Protein AF-A0A246S9Z4-F1 (afdb_monomer_lite)

Foldseek 3Di:
DPQDQALVNLLVQLVVLLVVVDLLSLLSSLVSLLSNLVRLVVLLVVQLVQQLVQFDPPPPNVVSVVLQVVQLQDQWKKWKWKAFPVRDIDIAIQHHCHPVLVVLSVVSVCSNDDPPDDDDPPRCVSVVSSVSSVVNSLSSLLNVVGQWSGDFDDDPNDTGGDTHGRDPPDDVVVVCVCPDPPTDIDIDIDTDPDGDPPSDDPD

pLDDT: mean 89.52, std 9.05, range [58.5, 98.56]

Secondary structure (DSSP, 8-state):
-----SHHHHHHHHHHHHHT--HHHHHHHHHHHHHHHHHHHHHHHHHHHHHHHTS-TTS-HHHHHHHHHHHTT--SEEEEEEEETTS-EEEEEE----HHHHHHHHGGGGGSS--SS---TT-HHHHHHHHHHHHHHHHHHHHHT--BSSPPEEETTEEES---B---SS-HHHHHHHTSTT--EEEEEEEESS--TT-----

Structure (mmCIF, N/CA/C/O backbone):
data_AF-A0A246S9Z4-F1
#
_entry.id   AF-A0A246S9Z4-F1
#
loop_
_atom_site.group_PDB
_atom_site.id
_atom_site.type_symbol
_atom_site.label_atom_id
_atom_site.label_alt_id
_atom_site.label_comp_id
_atom_site.label_asym_id
_atom_site.label_entity_id
_atom_site.label_seq_id
_atom_site.pdbx_PDB_ins_code
_atom_site.Cartn_x
_atom_site.Cartn_y
_atom_site.Cartn_z
_atom_site.occupancy
_atom_site.B_iso_or_equiv
_atom_site.auth_seq_id
_atom_site.auth_comp_id
_atom_site.auth_asym_id
_atom_site.auth_atom_id
_atom_site.pdbx_PDB_model_num
ATOM 1 N N . MET A 1 1 ? 5.312 -21.091 -5.375 1.00 58.50 1 MET A N 1
ATOM 2 C CA . MET A 1 1 ? 4.246 -20.249 -4.789 1.00 58.50 1 MET A CA 1
ATOM 3 C C . MET A 1 1 ? 2.960 -20.497 -5.547 1.00 58.50 1 MET A C 1
ATOM 5 O O . MET A 1 1 ? 3.024 -20.655 -6.762 1.00 58.50 1 MET A O 1
ATOM 9 N N . ALA A 1 2 ? 1.823 -20.546 -4.855 1.00 81.12 2 ALA A N 1
ATOM 10 C CA . ALA A 1 2 ? 0.522 -20.496 -5.517 1.00 81.12 2 ALA A CA 1
ATOM 11 C C . ALA A 1 2 ? 0.319 -19.109 -6.156 1.00 81.12 2 ALA A C 1
ATOM 13 O O . ALA A 1 2 ? 0.850 -18.116 -5.658 1.00 81.12 2 ALA A O 1
ATOM 14 N N . TYR A 1 3 ? -0.416 -19.037 -7.266 1.00 89.56 3 TYR A N 1
ATOM 15 C CA . TYR A 1 3 ? -0.718 -17.766 -7.922 1.00 89.56 3 TYR A CA 1
ATOM 16 C C . TYR A 1 3 ? -1.698 -16.948 -7.067 1.00 89.56 3 TYR A C 1
ATOM 18 O O . TYR A 1 3 ? -2.801 -17.412 -6.784 1.00 89.56 3 TYR A O 1
ATOM 26 N N . GLY A 1 4 ? -1.288 -15.747 -6.651 1.00 93.00 4 GLY A N 1
ATOM 27 C CA . GLY A 1 4 ? -2.094 -14.833 -5.840 1.00 93.00 4 GLY A CA 1
ATOM 28 C C . GLY A 1 4 ? -2.509 -13.576 -6.607 1.00 93.00 4 GLY A C 1
ATOM 29 O O . GLY A 1 4 ? -1.733 -13.033 -7.397 1.00 93.00 4 GLY A O 1
ATOM 30 N N . ILE A 1 5 ? -3.731 -13.108 -6.346 1.00 94.88 5 ILE A N 1
ATOM 31 C CA . ILE A 1 5 ? -4.346 -11.925 -6.978 1.00 94.88 5 ILE A CA 1
ATOM 32 C C . ILE A 1 5 ? -4.565 -10.766 -5.993 1.00 94.88 5 ILE A C 1
ATOM 34 O O . ILE A 1 5 ? -5.352 -9.869 -6.269 1.00 94.88 5 ILE A O 1
ATOM 38 N N . GLY A 1 6 ? -3.930 -10.812 -4.819 1.00 95.19 6 GLY A N 1
ATOM 39 C CA . GLY A 1 6 ? -4.001 -9.742 -3.822 1.00 95.19 6 GLY A CA 1
ATOM 40 C C . GLY A 1 6 ? -2.845 -8.744 -3.951 1.00 95.19 6 GLY A C 1
ATOM 41 O O . GLY A 1 6 ? -1.852 -9.048 -4.625 1.00 95.19 6 GLY A O 1
ATOM 42 N N . PRO A 1 7 ? -2.916 -7.592 -3.256 1.00 96.56 7 PRO A N 1
ATOM 43 C CA . PRO A 1 7 ? -1.873 -6.567 -3.309 1.00 96.56 7 PRO A CA 1
ATOM 44 C C . PRO A 1 7 ? -0.456 -7.097 -3.016 1.00 96.56 7 PRO A C 1
ATOM 46 O O . PRO A 1 7 ? 0.429 -6.840 -3.834 1.00 96.56 7 PRO A O 1
ATOM 49 N N . PRO A 1 8 ? -0.209 -7.934 -1.982 1.00 95.81 8 PRO A N 1
ATOM 50 C CA . PRO A 1 8 ? 1.134 -8.468 -1.735 1.00 95.81 8 PRO A CA 1
ATOM 51 C C . PRO A 1 8 ? 1.715 -9.222 -2.939 1.00 95.81 8 PRO A C 1
ATOM 53 O O . PRO A 1 8 ? 2.885 -9.061 -3.275 1.00 95.81 8 PRO A O 1
ATOM 56 N N . SER A 1 9 ? 0.881 -10.001 -3.635 1.00 96.88 9 SER A N 1
ATOM 57 C CA . SER A 1 9 ? 1.305 -10.796 -4.789 1.00 96.88 9 SER A CA 1
ATOM 58 C C . SER A 1 9 ? 1.619 -9.935 -6.014 1.00 96.88 9 SER A C 1
ATOM 60 O O . SER A 1 9 ? 2.571 -10.235 -6.731 1.00 96.88 9 SER A O 1
ATOM 62 N N . TYR A 1 10 ? 0.844 -8.875 -6.264 1.00 98.19 10 TYR A N 1
ATOM 63 C CA . TYR A 1 10 ? 1.143 -7.913 -7.332 1.00 98.19 10 TYR A CA 1
ATOM 64 C C . TYR A 1 10 ? 2.457 -7.174 -7.061 1.00 98.19 10 TYR A C 1
ATOM 66 O O . TYR A 1 10 ? 3.308 -7.079 -7.946 1.00 98.19 10 TYR A O 1
ATOM 74 N N . LEU A 1 11 ? 2.655 -6.703 -5.825 1.00 97.94 11 LEU A N 1
ATOM 75 C CA . LEU A 1 11 ? 3.864 -5.978 -5.437 1.00 97.94 11 LEU A CA 1
ATOM 76 C C . LEU A 1 11 ? 5.118 -6.853 -5.564 1.00 97.94 11 LEU A C 1
ATOM 78 O O . LEU A 1 11 ? 6.117 -6.419 -6.134 1.00 97.94 11 LEU A O 1
ATOM 82 N N . GLU A 1 12 ? 5.053 -8.102 -5.103 1.00 97.38 12 GLU A N 1
ATOM 83 C CA . GLU A 1 12 ? 6.156 -9.061 -5.221 1.00 97.38 12 GLU A CA 1
ATOM 84 C C . GLU A 1 12 ? 6.533 -9.324 -6.688 1.00 97.38 12 GLU A C 1
ATOM 86 O O . GLU A 1 12 ? 7.713 -9.352 -7.050 1.00 97.38 12 GLU A O 1
ATOM 91 N N . ARG A 1 13 ? 5.539 -9.480 -7.572 1.00 98.12 13 ARG A N 1
ATOM 92 C CA . ARG A 1 13 ? 5.806 -9.660 -9.005 1.00 98.12 13 ARG A CA 1
ATOM 93 C C . ARG A 1 13 ? 6.390 -8.402 -9.634 1.00 98.12 13 ARG A C 1
ATOM 95 O O . ARG A 1 13 ? 7.334 -8.526 -10.411 1.00 98.12 13 ARG A O 1
ATOM 102 N N . ALA A 1 14 ? 5.897 -7.217 -9.273 1.00 98.31 14 ALA A N 1
ATOM 103 C CA . ALA A 1 14 ? 6.476 -5.953 -9.718 1.00 98.31 14 ALA A CA 1
ATOM 104 C C . ALA A 1 14 ? 7.954 -5.834 -9.316 1.00 98.31 14 ALA A C 1
ATOM 106 O O . ALA A 1 14 ? 8.785 -5.493 -10.160 1.00 98.31 14 ALA A O 1
ATOM 107 N N . LYS A 1 15 ? 8.294 -6.193 -8.070 1.00 98.44 15 LYS A N 1
ATOM 108 C CA . LYS A 1 15 ? 9.678 -6.228 -7.575 1.00 98.44 15 LYS A CA 1
ATOM 109 C C . LYS A 1 15 ? 10.559 -7.114 -8.449 1.00 98.44 15 LYS A C 1
ATOM 111 O O . LYS A 1 15 ? 11.546 -6.643 -9.009 1.00 98.44 15 LYS A O 1
ATOM 116 N N . ARG A 1 16 ? 10.154 -8.375 -8.635 1.00 97.94 16 ARG A N 1
ATOM 117 C CA . ARG A 1 16 ? 10.906 -9.345 -9.443 1.00 97.94 16 ARG A CA 1
ATOM 118 C C . ARG A 1 16 ? 11.142 -8.836 -10.866 1.00 97.94 16 ARG A C 1
ATOM 120 O O . ARG A 1 16 ? 12.239 -8.968 -11.396 1.00 97.94 16 ARG A O 1
ATOM 127 N N . ARG A 1 17 ? 10.132 -8.208 -11.478 1.00 98.12 17 ARG A N 1
ATOM 128 C CA . ARG A 1 17 ? 10.258 -7.608 -12.815 1.00 98.12 17 ARG A CA 1
ATOM 129 C C . ARG A 1 17 ? 11.217 -6.418 -12.842 1.00 98.12 17 ARG A C 1
ATOM 131 O O . ARG A 1 17 ? 11.981 -6.277 -13.792 1.00 98.12 17 ARG A O 1
ATOM 138 N N . LEU A 1 18 ? 11.232 -5.578 -11.813 1.00 98.06 18 LEU A N 1
ATOM 139 C CA . LEU A 1 18 ? 12.200 -4.483 -11.714 1.00 98.06 18 LEU A CA 1
ATOM 140 C C . LEU A 1 18 ? 13.643 -4.994 -11.581 1.00 98.06 18 LEU A C 1
ATOM 142 O O . LEU A 1 18 ? 14.544 -4.434 -12.214 1.00 98.06 18 LEU A O 1
ATOM 146 N N . GLU A 1 19 ? 13.847 -6.074 -10.825 1.00 97.94 19 GLU A N 1
ATOM 147 C CA . GLU A 1 19 ? 15.151 -6.712 -10.596 1.00 97.94 19 GLU A CA 1
ATOM 148 C C . GLU A 1 19 ? 15.733 -7.403 -11.839 1.00 97.94 19 GLU A C 1
ATOM 150 O O . GLU A 1 19 ? 16.955 -7.473 -11.968 1.00 97.94 19 GLU A O 1
ATOM 155 N N . GLU A 1 20 ? 14.892 -7.844 -12.785 1.00 97.19 20 GLU A N 1
ATOM 156 C CA . GLU A 1 20 ? 15.328 -8.422 -14.072 1.00 97.19 20 GLU A CA 1
ATOM 157 C C . GLU A 1 20 ? 16.153 -7.434 -14.917 1.00 97.19 20 GLU A C 1
ATOM 159 O O . GLU A 1 20 ? 16.958 -7.853 -15.745 1.00 97.19 20 GLU A O 1
ATOM 164 N N . LYS A 1 21 ? 15.988 -6.121 -14.692 1.00 94.12 21 LYS A N 1
ATOM 165 C CA . LYS A 1 21 ? 16.730 -5.042 -15.372 1.00 94.12 21 LYS A CA 1
ATOM 166 C C . LYS A 1 21 ? 16.657 -5.062 -16.909 1.00 94.12 21 LYS A C 1
ATOM 168 O O . LYS A 1 21 ? 17.456 -4.381 -17.547 1.00 94.12 21 LYS A O 1
ATOM 173 N N . THR A 1 22 ? 15.677 -5.745 -17.503 1.00 96.00 22 THR A N 1
ATOM 174 C CA . THR A 1 22 ? 15.419 -5.667 -18.949 1.00 96.00 22 THR A CA 1
ATOM 175 C C . THR A 1 22 ? 14.416 -4.559 -19.273 1.00 96.00 22 THR A C 1
ATOM 177 O O . THR A 1 22 ? 13.823 -3.947 -18.378 1.00 96.00 22 THR A O 1
ATOM 180 N N . GLU A 1 23 ? 14.272 -4.245 -20.559 1.00 94.56 23 GLU A N 1
ATOM 181 C CA . GLU A 1 23 ? 13.331 -3.236 -21.054 1.00 94.56 23 GLU A CA 1
ATOM 182 C C . GLU A 1 23 ? 11.895 -3.773 -21.016 1.00 94.56 23 GLU A C 1
ATOM 184 O O . GLU A 1 23 ? 10.979 -3.091 -20.563 1.00 94.56 23 GLU A O 1
ATOM 189 N N . GLU A 1 24 ? 11.698 -5.034 -21.403 1.00 94.94 24 GLU A N 1
ATOM 190 C CA . GLU A 1 24 ? 10.396 -5.702 -21.402 1.00 94.94 24 GLU A CA 1
ATOM 191 C C . GLU A 1 24 ? 9.856 -5.863 -19.983 1.00 94.94 24 GLU A C 1
ATOM 193 O O . GLU A 1 24 ? 8.656 -5.703 -19.742 1.00 94.94 24 GLU A O 1
ATOM 198 N N . SER A 1 25 ? 10.741 -6.146 -19.022 1.00 97.06 25 SER A N 1
ATOM 199 C CA . SER A 1 25 ? 10.346 -6.320 -17.630 1.00 97.06 25 SER A CA 1
ATOM 200 C C . SER A 1 25 ? 9.760 -5.035 -17.031 1.00 97.06 25 SER A C 1
ATOM 202 O O . SER A 1 25 ? 8.901 -5.123 -16.156 1.00 97.06 25 SER A O 1
ATOM 204 N N . LEU A 1 26 ? 10.110 -3.846 -17.547 1.00 96.25 26 LEU A N 1
ATOM 205 C CA . LEU A 1 26 ? 9.509 -2.576 -17.117 1.00 96.25 26 LEU A CA 1
ATOM 206 C C . LEU A 1 26 ? 8.012 -2.491 -17.433 1.00 96.25 26 LEU A C 1
ATOM 208 O O . LEU A 1 26 ? 7.249 -2.009 -16.596 1.00 96.25 26 LEU A O 1
ATOM 212 N N . PHE A 1 27 ? 7.576 -2.988 -18.594 1.00 97.38 27 PHE A N 1
ATOM 213 C CA . PHE A 1 27 ? 6.155 -3.005 -18.968 1.00 97.38 27 PHE A CA 1
ATOM 214 C C . PHE A 1 27 ? 5.362 -3.918 -18.034 1.00 97.38 27 PHE A C 1
ATOM 216 O O . PHE A 1 27 ? 4.303 -3.544 -17.528 1.00 97.38 27 PHE A O 1
ATOM 223 N N . TYR A 1 28 ? 5.906 -5.101 -17.740 1.00 97.88 28 TYR A N 1
ATOM 224 C CA . TYR A 1 28 ? 5.275 -6.023 -16.801 1.00 97.88 28 TYR A CA 1
ATOM 225 C C . TYR A 1 28 ? 5.278 -5.476 -15.373 1.00 97.88 28 TYR A C 1
ATOM 227 O O . TYR A 1 28 ? 4.267 -5.586 -14.690 1.00 97.88 28 TYR A O 1
ATOM 235 N N . ALA A 1 29 ? 6.360 -4.835 -14.925 1.00 98.31 29 ALA A N 1
ATOM 236 C CA . ALA A 1 29 ? 6.389 -4.171 -13.624 1.00 98.31 29 ALA A CA 1
ATOM 237 C C . ALA A 1 29 ? 5.314 -3.077 -13.526 1.00 98.31 29 ALA A C 1
ATOM 239 O O . ALA A 1 29 ? 4.590 -3.015 -12.534 1.00 98.31 29 ALA A O 1
ATOM 240 N N . ALA A 1 30 ? 5.165 -2.254 -14.569 1.00 98.25 30 ALA A N 1
ATOM 241 C CA . ALA A 1 30 ? 4.136 -1.221 -14.628 1.00 98.25 30 ALA A CA 1
ATOM 242 C C . ALA A 1 30 ? 2.715 -1.806 -14.548 1.00 98.25 30 ALA A C 1
ATOM 244 O O . ALA A 1 30 ? 1.880 -1.295 -13.798 1.00 98.25 30 ALA A O 1
ATOM 245 N N . LEU A 1 31 ? 2.453 -2.904 -15.264 1.00 98.00 31 LEU A N 1
ATOM 246 C CA . LEU A 1 31 ? 1.170 -3.610 -15.229 1.00 98.00 31 LEU A CA 1
ATOM 247 C C . LEU A 1 31 ? 0.853 -4.172 -13.835 1.00 98.00 31 LEU A C 1
ATOM 249 O O . LEU A 1 31 ? -0.262 -4.014 -13.332 1.00 98.00 31 LEU A O 1
ATOM 253 N N . GLU A 1 32 ? 1.831 -4.809 -13.194 1.00 98.38 32 GLU A N 1
ATOM 254 C CA . GLU A 1 32 ? 1.672 -5.376 -11.852 1.00 98.38 32 GLU A CA 1
ATOM 255 C C . GLU A 1 32 ? 1.426 -4.267 -10.812 1.00 98.38 32 GLU A C 1
ATOM 257 O O . GLU A 1 32 ? 0.543 -4.405 -9.970 1.00 98.38 32 GLU A O 1
ATOM 262 N N . LEU A 1 33 ? 2.112 -3.120 -10.910 1.00 98.44 33 LEU A N 1
ATOM 263 C CA . LEU A 1 33 ? 1.876 -1.962 -10.032 1.00 98.44 33 LEU A CA 1
ATOM 264 C C . LEU A 1 33 ? 0.506 -1.315 -10.243 1.00 98.44 33 LEU A C 1
ATOM 266 O O . LEU A 1 33 ? -0.118 -0.860 -9.282 1.00 98.44 33 LEU A O 1
ATOM 270 N N . ARG A 1 34 ? 0.011 -1.281 -11.484 1.00 97.50 34 ARG A N 1
ATOM 271 C CA . ARG A 1 34 ? -1.354 -0.827 -11.761 1.00 97.50 34 ARG A CA 1
ATOM 272 C C . ARG A 1 34 ? -2.374 -1.754 -11.101 1.00 97.50 34 ARG A C 1
ATOM 274 O O . ARG A 1 34 ? -3.275 -1.279 -10.414 1.00 97.50 34 ARG A O 1
ATOM 281 N N . SER A 1 35 ? -2.168 -3.060 -11.243 1.00 97.62 35 SER A N 1
ATOM 282 C CA . SER A 1 35 ? -3.024 -4.089 -10.648 1.00 97.62 35 SER A CA 1
ATOM 283 C C . SER A 1 35 ? -2.984 -4.057 -9.113 1.00 97.62 35 SER A C 1
ATOM 285 O O . SER A 1 35 ? -4.018 -4.205 -8.463 1.00 97.62 35 SER A O 1
ATOM 287 N N . TYR A 1 36 ? -1.811 -3.790 -8.521 1.00 98.12 36 TYR A N 1
ATOM 288 C CA . TYR A 1 36 ? -1.657 -3.532 -7.087 1.00 98.12 36 TYR A CA 1
ATOM 289 C C . TYR A 1 36 ? -2.564 -2.390 -6.628 1.00 98.12 36 TYR A C 1
ATOM 291 O O . TYR A 1 36 ? -3.331 -2.549 -5.679 1.00 98.12 36 TYR A O 1
ATOM 299 N N . LEU A 1 37 ? -2.464 -1.238 -7.302 1.00 97.38 37 LEU A N 1
ATOM 300 C CA . LEU A 1 37 ? -3.192 -0.031 -6.930 1.00 97.38 37 LEU A CA 1
ATOM 301 C C . LEU A 1 37 ? -4.702 -0.267 -6.970 1.00 97.38 37 LEU A C 1
ATOM 303 O O . LEU A 1 37 ? -5.391 0.065 -6.009 1.00 97.38 37 LEU A O 1
ATOM 307 N N . GLU A 1 38 ? -5.195 -0.867 -8.052 1.00 96.44 38 GLU A N 1
ATOM 308 C CA . GLU A 1 38 ? -6.616 -1.182 -8.229 1.00 96.44 38 GLU A CA 1
ATOM 309 C C . GLU A 1 38 ? -7.103 -2.142 -7.138 1.00 96.44 38 GLU A C 1
ATOM 311 O O . GLU A 1 38 ? -8.047 -1.827 -6.414 1.00 96.44 38 GLU A O 1
ATOM 316 N N . SER A 1 39 ? -6.383 -3.247 -6.920 1.00 96.88 39 SER A N 1
ATOM 317 C CA . SER A 1 39 ? -6.718 -4.223 -5.878 1.00 96.88 39 SER A CA 1
ATOM 318 C C . SER A 1 39 ? -6.748 -3.597 -4.479 1.00 96.88 39 SER A C 1
ATOM 320 O O . SER A 1 39 ? -7.657 -3.863 -3.690 1.00 96.88 39 SER A O 1
ATOM 322 N N . ARG A 1 40 ? -5.785 -2.722 -4.167 1.00 96.69 40 ARG A N 1
ATOM 323 C CA . ARG A 1 40 ? -5.705 -2.030 -2.876 1.00 96.69 40 ARG A CA 1
ATOM 324 C C . ARG A 1 40 ? -6.838 -1.024 -2.687 1.00 96.69 40 ARG A C 1
ATOM 326 O O . ARG A 1 40 ? -7.401 -0.924 -1.598 1.00 96.69 40 ARG A O 1
ATOM 333 N N . GLN A 1 41 ? -7.189 -0.287 -3.739 1.00 95.00 41 GLN A N 1
ATOM 334 C CA . GLN A 1 41 ? -8.322 0.635 -3.712 1.00 95.00 41 GLN A CA 1
ATOM 335 C C . GLN A 1 41 ? -9.645 -0.105 -3.519 1.00 95.00 41 GLN A C 1
ATOM 337 O O . GLN A 1 41 ? -10.461 0.343 -2.715 1.00 95.00 41 GLN A O 1
ATOM 342 N N . ASP A 1 42 ? -9.834 -1.247 -4.179 1.00 95.25 42 ASP A N 1
ATOM 343 C CA . ASP A 1 42 ? -11.026 -2.078 -4.009 1.00 95.25 42 ASP A CA 1
ATOM 344 C C . ASP A 1 42 ? -11.149 -2.603 -2.572 1.00 95.25 42 ASP A C 1
ATOM 346 O O . ASP A 1 42 ? -12.208 -2.456 -1.957 1.00 95.25 42 ASP A O 1
ATOM 350 N N . GLN A 1 43 ? -10.052 -3.096 -1.977 1.00 94.88 43 GLN A N 1
ATOM 351 C CA . GLN A 1 43 ? -10.025 -3.482 -0.558 1.00 94.88 43 GLN A CA 1
ATOM 352 C C . GLN A 1 43 ? -10.461 -2.332 0.361 1.00 94.88 43 GLN A C 1
ATOM 354 O O . GLN A 1 43 ? -11.275 -2.529 1.268 1.00 94.88 43 GLN A O 1
ATOM 359 N N . TYR A 1 44 ? -9.940 -1.122 0.134 1.00 94.12 44 TYR A N 1
ATOM 360 C CA . TYR A 1 44 ? -10.307 0.053 0.926 1.00 94.12 44 TYR A CA 1
ATOM 361 C C . TYR A 1 44 ? -11.766 0.456 0.716 1.00 94.12 44 TYR A C 1
ATOM 363 O O . TYR A 1 44 ? -12.443 0.785 1.688 1.00 94.12 44 TYR A O 1
ATOM 371 N N . LEU A 1 45 ? -12.282 0.402 -0.512 1.00 91.25 45 LEU A N 1
ATOM 372 C CA . LEU A 1 45 ? -13.683 0.708 -0.810 1.00 91.25 45 LEU A CA 1
ATOM 373 C C . LEU A 1 45 ? -14.643 -0.288 -0.151 1.00 91.25 45 LEU A C 1
ATOM 375 O O . LEU A 1 45 ? -15.681 0.112 0.386 1.00 91.25 45 LEU A O 1
ATOM 379 N N . ASP A 1 46 ? -14.308 -1.572 -0.148 1.00 92.75 46 ASP A N 1
ATOM 380 C CA . ASP A 1 46 ? -15.138 -2.592 0.486 1.00 92.75 46 ASP A CA 1
ATOM 381 C C . ASP A 1 46 ? -15.099 -2.495 2.010 1.00 92.75 46 ASP A C 1
ATOM 383 O O . ASP A 1 46 ? -16.155 -2.510 2.657 1.00 92.75 46 ASP A O 1
ATOM 387 N N . ALA A 1 47 ? -13.916 -2.274 2.589 1.00 92.25 47 ALA A N 1
ATOM 388 C CA . ALA A 1 47 ? -13.780 -1.990 4.012 1.00 92.25 47 ALA A CA 1
ATOM 389 C C . ALA A 1 47 ? -14.556 -0.718 4.402 1.00 92.25 47 ALA A C 1
ATOM 391 O O . ALA A 1 47 ? -15.272 -0.718 5.403 1.00 92.25 47 ALA A O 1
ATOM 392 N N . GLN A 1 48 ? -14.520 0.331 3.572 1.00 89.12 48 GLN A N 1
ATOM 393 C CA . GLN A 1 48 ? -15.270 1.576 3.770 1.00 89.12 48 GLN A CA 1
ATOM 394 C C . GLN A 1 48 ? -16.777 1.341 3.808 1.00 89.12 48 GLN A C 1
ATOM 396 O O . GLN A 1 48 ? -17.476 1.850 4.690 1.00 89.12 48 GLN A O 1
ATOM 401 N N . ARG A 1 49 ? -17.294 0.551 2.861 1.00 88.69 49 ARG A N 1
ATOM 402 C CA . ARG A 1 49 ? -18.714 0.178 2.801 1.00 88.69 49 ARG A CA 1
ATOM 403 C C . ARG A 1 49 ? -19.124 -0.617 4.037 1.00 88.69 49 ARG A C 1
ATOM 405 O O . ARG A 1 49 ? -20.186 -0.346 4.599 1.00 88.69 49 ARG A O 1
ATOM 412 N N . ALA A 1 50 ? -18.308 -1.579 4.466 1.00 89.44 50 ALA A N 1
ATOM 413 C CA . ALA A 1 50 ? -18.559 -2.362 5.674 1.00 89.44 50 ALA A CA 1
ATOM 414 C C . ALA A 1 50 ? -18.524 -1.483 6.935 1.00 89.44 50 ALA A C 1
ATOM 416 O O . ALA A 1 50 ? -19.419 -1.570 7.779 1.00 89.44 50 ALA A O 1
ATOM 417 N N . TYR A 1 51 ? -17.548 -0.578 7.020 1.00 88.38 51 TYR A N 1
ATOM 418 C CA . TYR A 1 51 ? -17.396 0.363 8.120 1.00 88.38 51 TYR A CA 1
ATOM 419 C C . TYR A 1 51 ? -18.602 1.295 8.231 1.00 88.38 51 TYR A C 1
ATOM 421 O O . TYR A 1 51 ? -19.213 1.382 9.295 1.00 88.38 51 TYR A O 1
ATOM 429 N N . ALA A 1 52 ? -19.032 1.912 7.126 1.00 85.25 52 ALA A N 1
ATOM 430 C CA . ALA A 1 52 ? -20.204 2.788 7.093 1.00 85.25 52 ALA A CA 1
ATOM 431 C C . ALA A 1 52 ? -21.496 2.072 7.531 1.00 85.25 52 ALA A C 1
ATOM 433 O O . ALA A 1 52 ? -22.300 2.651 8.262 1.00 85.25 52 ALA A O 1
ATOM 434 N N . LYS A 1 53 ? -21.669 0.800 7.145 1.00 87.31 53 LYS A N 1
ATOM 435 C CA . LYS A 1 53 ? -22.808 -0.042 7.557 1.00 87.31 53 LYS A CA 1
ATOM 436 C C . LYS A 1 53 ? -22.773 -0.448 9.033 1.00 87.31 53 LYS A C 1
ATOM 438 O O . LYS A 1 53 ? -23.796 -0.869 9.560 1.00 87.31 53 LYS A O 1
ATOM 443 N N . SER A 1 54 ? -21.620 -0.354 9.695 1.00 87.00 54 SER A N 1
ATOM 444 C CA . SER A 1 54 ? -21.460 -0.765 11.096 1.00 87.00 54 SER A CA 1
ATOM 445 C C . SER A 1 54 ? -21.928 0.279 12.118 1.00 87.00 54 SER A C 1
ATOM 447 O O . SER A 1 54 ? -21.972 -0.014 13.313 1.00 87.00 54 SER A O 1
ATOM 449 N N . PHE A 1 55 ? -22.279 1.488 11.673 1.00 80.00 55 PHE A N 1
ATOM 450 C CA . PHE A 1 55 ? -22.765 2.546 12.554 1.00 80.00 55 PHE A CA 1
ATOM 451 C C . PHE A 1 55 ? -24.234 2.323 12.961 1.00 80.00 55 PHE A C 1
ATOM 453 O O . PHE A 1 55 ? -25.039 1.895 12.132 1.00 80.00 55 PHE A O 1
ATOM 460 N N . PRO A 1 56 ? -24.619 2.655 14.208 1.00 73.00 56 PRO A N 1
ATOM 461 C CA . PRO A 1 56 ? -26.016 2.617 14.638 1.00 73.00 56 PRO A CA 1
ATOM 462 C C . PRO A 1 56 ? -26.902 3.568 13.817 1.00 73.00 56 PRO A C 1
ATOM 464 O O . PRO A 1 56 ? -26.496 4.691 13.521 1.00 73.00 56 PRO A O 1
ATOM 467 N N . SER A 1 57 ? -28.145 3.165 13.527 1.00 64.44 57 SER A N 1
ATOM 468 C CA . SER A 1 57 ? -29.110 3.944 12.725 1.00 64.44 57 SER A CA 1
ATOM 469 C C . SER A 1 57 ? -29.479 5.312 13.317 1.00 64.44 57 SER A C 1
ATOM 471 O O . SER A 1 57 ? -29.895 6.202 12.582 1.00 64.44 57 SER A O 1
ATOM 473 N N . ALA A 1 58 ? -29.317 5.489 14.633 1.00 60.47 58 ALA A N 1
ATOM 474 C CA . ALA A 1 58 ? -29.612 6.730 15.350 1.00 60.47 58 ALA A CA 1
ATOM 475 C C . ALA A 1 58 ? -28.485 7.780 15.274 1.00 60.47 58 ALA A C 1
ATOM 477 O O . ALA A 1 58 ? -28.628 8.880 15.807 1.00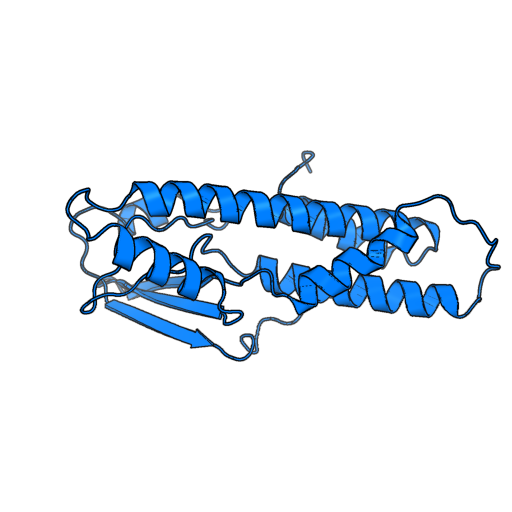 60.47 58 ALA A O 1
ATOM 478 N N . TRP A 1 59 ? -27.353 7.459 14.643 1.00 59.62 59 TRP A N 1
ATOM 479 C CA . TRP A 1 59 ? -26.286 8.429 14.426 1.00 59.62 59 TRP A CA 1
ATOM 480 C C . TRP A 1 59 ? -26.704 9.401 13.318 1.00 59.62 59 TRP A C 1
ATOM 482 O O . TRP A 1 59 ? -27.089 8.965 12.236 1.00 59.62 59 TRP A O 1
ATOM 492 N N . GLU A 1 60 ? -26.641 10.714 13.568 1.00 69.12 60 GLU A N 1
ATOM 493 C CA . GLU A 1 60 ? -27.055 11.743 12.604 1.00 69.12 60 GLU A CA 1
ATOM 494 C C . GLU A 1 60 ? -26.385 11.524 11.234 1.00 69.12 60 GLU A C 1
ATOM 496 O O . GLU A 1 60 ? -25.208 11.847 11.032 1.00 69.12 60 GLU A O 1
ATOM 501 N N . THR A 1 61 ? -27.143 10.984 10.276 1.00 61.44 61 THR A N 1
ATOM 502 C CA . THR A 1 61 ? -26.639 10.489 8.984 1.00 61.44 61 THR A CA 1
ATOM 503 C C . THR A 1 61 ? -25.871 11.567 8.211 1.00 61.44 61 THR A C 1
ATOM 505 O O . THR A 1 61 ? -24.877 11.294 7.535 1.00 61.44 61 THR A O 1
ATOM 508 N N . SER A 1 62 ? -26.278 12.830 8.367 1.00 64.75 62 SER A N 1
ATOM 509 C CA . SER A 1 62 ? -25.644 13.992 7.738 1.00 64.75 62 SER A CA 1
ATOM 510 C 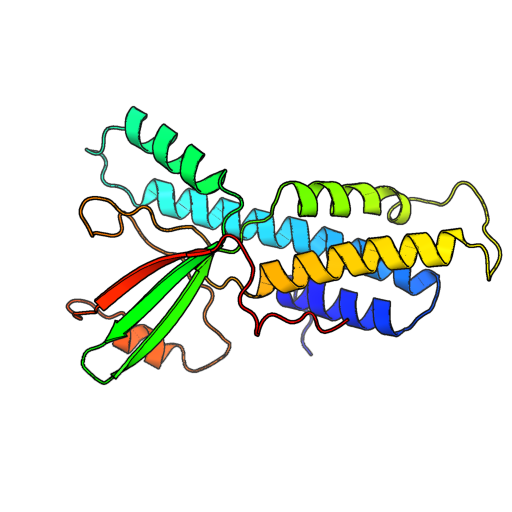C . SER A 1 62 ? -24.277 14.347 8.342 1.00 64.75 62 SER A C 1
ATOM 512 O O . SER A 1 62 ? -23.362 14.719 7.599 1.00 64.75 62 SER A O 1
ATOM 514 N N . LYS A 1 63 ? -24.095 14.208 9.664 1.00 70.62 63 LYS A N 1
ATOM 515 C CA . LYS A 1 63 ? -22.792 14.385 10.330 1.00 70.62 63 LYS A CA 1
ATOM 516 C C . LYS A 1 63 ? -21.873 13.193 10.053 1.00 70.62 63 LYS A C 1
ATOM 518 O O . LYS A 1 63 ? -20.686 13.399 9.806 1.00 70.62 63 LYS A O 1
ATOM 523 N N . GLN A 1 64 ? -22.425 11.977 9.997 1.00 69.19 64 GLN A N 1
ATOM 524 C CA . GLN A 1 64 ? -21.690 10.747 9.679 1.00 69.19 64 GLN A CA 1
ATOM 525 C C . GLN A 1 64 ? -20.965 10.846 8.335 1.00 69.19 64 GLN A C 1
ATOM 527 O O . GLN A 1 64 ? -19.757 10.635 8.257 1.00 69.19 64 GLN A O 1
ATOM 532 N N . TRP A 1 65 ? -21.695 11.221 7.282 1.00 68.56 65 TRP A N 1
ATOM 533 C CA . TRP A 1 65 ? -21.152 11.274 5.929 1.00 68.56 65 TRP A CA 1
ATOM 534 C C . TRP A 1 65 ? -20.018 12.296 5.786 1.00 68.56 65 TRP A C 1
ATOM 536 O O . TRP A 1 65 ? -19.006 12.022 5.140 1.00 68.56 65 TRP A O 1
ATOM 546 N N . LYS A 1 66 ? -20.152 13.467 6.425 1.00 76.88 66 LYS A N 1
ATOM 547 C CA . LYS A 1 66 ? -19.113 14.508 6.407 1.00 76.88 66 LYS A CA 1
ATOM 548 C C . LYS A 1 66 ? -17.843 14.049 7.122 1.00 76.88 66 LYS A C 1
ATOM 550 O O . LYS A 1 66 ? -16.757 14.240 6.576 1.00 76.88 66 LYS A O 1
ATOM 555 N N . SER A 1 67 ? -17.975 13.434 8.298 1.00 72.94 67 SER A N 1
ATOM 556 C CA . SER A 1 67 ? -16.830 12.927 9.061 1.00 72.94 67 SER A CA 1
ATOM 557 C C . SER A 1 67 ? -16.130 11.781 8.336 1.00 72.94 67 SER A C 1
ATOM 559 O O . SER A 1 67 ? -14.915 11.839 8.173 1.00 72.94 67 SER A O 1
ATOM 561 N N . LEU A 1 68 ? -16.881 10.806 7.809 1.00 71.31 68 LEU A N 1
ATOM 562 C CA . LEU A 1 68 ? -16.312 9.713 7.015 1.00 71.31 68 LEU A CA 1
ATOM 563 C C . LEU A 1 68 ? -15.550 10.265 5.806 1.00 71.31 68 LEU A C 1
ATOM 565 O O . LEU A 1 68 ? -14.368 9.985 5.639 1.00 71.31 68 LEU A O 1
ATOM 569 N N . ARG A 1 69 ? -16.176 11.141 5.009 1.00 76.25 69 ARG A N 1
ATOM 570 C CA . ARG A 1 69 ? -15.528 11.726 3.827 1.00 76.25 69 ARG A CA 1
ATOM 571 C C . ARG A 1 69 ? -14.280 12.537 4.170 1.00 76.25 69 ARG A C 1
ATOM 573 O O . ARG A 1 69 ? -13.383 12.610 3.341 1.00 76.25 69 ARG A O 1
ATOM 580 N N . LYS A 1 70 ? -14.230 13.179 5.341 1.00 80.50 70 LYS A N 1
ATOM 581 C CA . LYS A 1 70 ? -13.044 13.918 5.789 1.00 80.50 70 LYS A CA 1
ATOM 582 C C . LYS A 1 70 ? -11.893 12.966 6.105 1.00 80.50 70 LYS A C 1
ATOM 584 O O . LYS A 1 70 ? -10.790 13.211 5.641 1.00 80.50 70 LYS A O 1
ATOM 589 N N . ILE A 1 71 ? -12.159 11.896 6.852 1.00 79.00 71 ILE A N 1
ATOM 590 C CA . ILE A 1 71 ? -11.120 10.953 7.282 1.00 79.00 71 ILE A CA 1
ATOM 591 C C . ILE A 1 71 ? -10.564 10.180 6.083 1.00 79.00 71 ILE A C 1
ATOM 593 O O . ILE A 1 71 ? -9.356 10.082 5.937 1.00 79.00 71 ILE A O 1
ATOM 597 N N . PHE A 1 72 ? -11.420 9.728 5.164 1.00 79.38 72 PHE A N 1
ATOM 598 C CA . PHE A 1 72 ? -10.974 9.027 3.950 1.00 79.38 72 PHE A CA 1
ATOM 599 C C . PHE A 1 72 ? -10.287 9.924 2.909 1.00 79.38 72 PHE A C 1
ATOM 601 O O . PHE A 1 72 ? -9.827 9.427 1.886 1.00 79.38 72 PHE A O 1
ATOM 608 N N . LYS A 1 73 ? -10.265 11.244 3.124 1.00 81.38 73 LYS A N 1
ATOM 609 C CA . LYS A 1 73 ? -9.555 12.204 2.270 1.00 81.38 73 LYS A CA 1
ATOM 610 C C . LYS A 1 73 ? -8.211 12.639 2.842 1.00 81.38 73 LYS A C 1
ATOM 612 O O . LYS A 1 73 ? -7.517 13.394 2.169 1.00 81.38 73 LYS A O 1
ATOM 617 N N . ASP A 1 74 ? -7.899 12.266 4.078 1.00 85.38 74 ASP A N 1
ATOM 618 C CA . ASP A 1 74 ? -6.625 12.632 4.679 1.00 85.38 74 ASP A CA 1
ATOM 619 C C . ASP A 1 74 ? -5.527 11.714 4.124 1.00 85.38 74 ASP A C 1
ATOM 621 O O . ASP A 1 74 ? -5.684 10.495 4.104 1.00 85.38 74 ASP A O 1
ATOM 625 N N . ASP A 1 75 ? -4.428 12.311 3.665 1.00 88.12 75 ASP A N 1
ATOM 626 C CA . ASP A 1 75 ? -3.257 11.588 3.152 1.00 88.12 75 ASP A CA 1
ATOM 627 C C . ASP A 1 75 ? -2.299 11.176 4.292 1.00 88.12 75 ASP A C 1
ATOM 629 O O . ASP A 1 75 ? -1.250 10.580 4.047 1.00 88.12 75 ASP A O 1
ATOM 633 N N . LYS A 1 76 ? -2.644 11.477 5.552 1.00 91.94 76 LYS A N 1
ATOM 634 C CA . LYS A 1 76 ? -1.875 11.063 6.732 1.00 91.94 76 LYS A CA 1
ATOM 635 C C . LYS A 1 76 ? -2.048 9.584 7.049 1.00 91.94 76 LYS A C 1
ATOM 637 O O . LYS A 1 76 ? -3.140 9.027 6.955 1.00 91.94 76 LYS A O 1
ATOM 642 N N . ILE A 1 77 ? -0.974 8.987 7.556 1.00 95.19 77 ILE A N 1
ATOM 643 C CA . ILE A 1 77 ? -1.010 7.634 8.108 1.00 95.19 77 ILE A CA 1
ATOM 644 C C . ILE A 1 77 ? -1.668 7.700 9.483 1.00 95.19 77 ILE A C 1
ATOM 646 O O . ILE A 1 77 ? -1.215 8.449 10.350 1.00 95.19 77 ILE A O 1
ATOM 650 N N . GLN A 1 78 ? -2.713 6.908 9.705 1.00 95.19 78 GLN A N 1
ATOM 651 C CA . GLN A 1 78 ? -3.253 6.714 11.048 1.00 95.19 78 GLN A CA 1
ATOM 652 C C . GLN A 1 78 ? -2.593 5.493 11.679 1.00 95.19 78 GLN A C 1
ATOM 654 O O . GLN A 1 78 ? -2.589 4.419 11.086 1.00 95.19 78 GLN A O 1
ATOM 659 N N . HIS A 1 79 ? -2.074 5.655 12.889 1.00 95.88 79 HIS A N 1
ATOM 660 C CA . HIS A 1 79 ? -1.453 4.601 13.678 1.00 95.88 79 HIS A CA 1
ATOM 661 C C . HIS A 1 79 ? -2.266 4.364 14.951 1.00 95.88 79 HIS A C 1
ATOM 663 O O . HIS A 1 79 ? -2.531 5.298 15.709 1.00 95.88 79 HIS A O 1
ATOM 669 N N . LEU A 1 80 ? -2.677 3.118 15.160 1.00 94.50 80 LEU A N 1
ATOM 670 C CA . LEU A 1 80 ? -3.355 2.628 16.351 1.00 94.50 80 LEU A CA 1
ATOM 671 C C . LEU A 1 80 ? -2.404 1.681 17.083 1.00 94.50 80 LEU A C 1
ATOM 673 O O . LEU A 1 80 ? -2.135 0.590 16.587 1.00 94.50 80 LEU A O 1
ATOM 677 N N . ALA A 1 81 ? -1.918 2.088 18.251 1.00 94.31 81 ALA A N 1
ATOM 678 C CA . ALA A 1 81 ? -1.124 1.225 19.117 1.00 94.31 81 ALA A CA 1
ATOM 679 C C . ALA A 1 81 ? -2.025 0.641 20.207 1.00 94.31 81 ALA A C 1
ATOM 681 O O . ALA A 1 81 ? -2.553 1.376 21.048 1.00 94.31 81 ALA A O 1
ATOM 682 N N . PHE A 1 82 ? -2.202 -0.676 20.177 1.00 91.69 82 PHE A N 1
ATOM 683 C CA . PHE A 1 82 ? -2.978 -1.448 21.136 1.00 91.69 82 PHE A CA 1
ATOM 684 C C . PHE A 1 82 ? -2.038 -2.067 22.170 1.00 91.69 82 PHE A C 1
ATOM 686 O O . PHE A 1 82 ? -1.068 -2.731 21.806 1.00 91.69 82 PHE A O 1
ATOM 693 N N . LYS A 1 83 ? -2.337 -1.879 23.457 1.00 93.31 83 LYS A N 1
ATOM 694 C CA . LYS A 1 83 ? -1.617 -2.512 24.567 1.00 93.31 83 LYS A CA 1
ATOM 695 C C . LYS A 1 83 ? -2.597 -3.210 25.502 1.00 93.31 83 LYS A C 1
ATOM 697 O O . LYS A 1 83 ? -3.510 -2.570 26.026 1.00 93.31 83 LYS A O 1
ATOM 702 N N . PHE A 1 84 ? -2.382 -4.500 25.715 1.00 90.81 84 PHE A N 1
ATOM 703 C CA . PHE A 1 84 ? -3.227 -5.371 26.526 1.00 90.81 84 PHE A CA 1
ATOM 704 C C . PHE A 1 84 ? -2.625 -5.570 27.921 1.00 90.81 84 PHE A C 1
ATOM 706 O O . PHE A 1 84 ? -1.450 -5.274 28.159 1.00 90.81 84 PHE A O 1
ATOM 713 N N . GLU A 1 85 ? -3.445 -6.025 28.869 1.00 90.25 85 GLU A N 1
ATOM 714 C CA . GLU A 1 85 ? -3.046 -6.175 30.277 1.00 90.25 85 GLU A CA 1
ATOM 715 C C . GLU A 1 85 ? -1.953 -7.232 30.486 1.00 90.25 85 GLU A C 1
ATOM 717 O O . GLU A 1 85 ? -1.101 -7.075 31.359 1.00 90.25 85 GLU A O 1
ATOM 722 N N . ASP A 1 86 ? -1.931 -8.271 29.653 1.00 89.12 86 ASP A N 1
ATOM 723 C CA . ASP A 1 86 ? -0.921 -9.336 29.665 1.00 89.12 86 ASP A CA 1
ATOM 724 C C . ASP A 1 86 ? 0.423 -8.924 29.039 1.00 89.12 86 ASP A C 1
ATOM 726 O O . ASP A 1 86 ? 1.360 -9.721 28.975 1.00 89.12 86 ASP A O 1
ATOM 730 N N . GLY A 1 87 ? 0.537 -7.666 28.605 1.00 89.31 87 GLY A N 1
ATOM 731 C CA . GLY A 1 87 ? 1.725 -7.123 27.963 1.00 89.31 87 GLY A CA 1
ATOM 732 C C . GLY A 1 87 ? 1.781 -7.363 26.457 1.00 89.31 87 GLY A C 1
ATOM 733 O O . GLY A 1 87 ? 2.719 -6.869 25.827 1.00 89.31 87 GLY A O 1
ATOM 734 N N . TRP A 1 88 ? 0.796 -8.050 25.865 1.00 89.94 88 TRP A N 1
ATOM 735 C CA . TRP A 1 88 ? 0.698 -8.157 24.415 1.00 89.94 88 TRP A CA 1
ATOM 736 C C . TRP A 1 88 ? 0.455 -6.774 23.800 1.00 89.94 88 TRP A C 1
ATOM 738 O O . TRP A 1 88 ? -0.264 -5.930 24.349 1.00 89.94 88 TRP A O 1
ATOM 748 N N . ALA A 1 89 ? 1.096 -6.520 22.664 1.00 91.25 89 ALA A N 1
ATOM 749 C CA . ALA A 1 89 ? 1.005 -5.255 21.958 1.00 91.25 89 ALA A CA 1
ATOM 750 C C . ALA A 1 89 ? 0.853 -5.495 20.461 1.00 91.25 89 ALA A C 1
ATOM 752 O O . ALA A 1 89 ? 1.415 -6.438 19.902 1.00 91.25 89 ALA A O 1
ATOM 753 N N . PHE A 1 90 ? 0.086 -4.622 19.821 1.00 90.25 90 PHE A N 1
ATOM 754 C CA . PHE A 1 90 ? -0.183 -4.694 18.397 1.00 90.25 90 PHE A CA 1
ATOM 755 C C . PHE A 1 90 ? -0.299 -3.295 17.816 1.00 90.25 90 PHE A C 1
ATOM 757 O O . PHE A 1 90 ? -0.994 -2.445 18.368 1.00 90.25 90 PHE A O 1
ATOM 764 N N . ASP A 1 91 ? 0.343 -3.081 16.676 1.00 93.25 91 ASP A N 1
ATOM 765 C CA . ASP A 1 91 ? 0.267 -1.830 15.940 1.00 93.25 91 ASP A CA 1
ATOM 766 C C . ASP A 1 91 ? -0.534 -2.028 14.654 1.00 93.25 91 ASP A C 1
ATOM 768 O O . ASP A 1 91 ? -0.288 -2.946 13.863 1.00 93.25 91 ASP A O 1
ATOM 772 N N . ALA A 1 92 ? -1.503 -1.140 14.440 1.00 94.50 92 ALA A N 1
ATOM 773 C CA . ALA A 1 92 ? -2.259 -1.075 13.205 1.00 94.50 92 ALA A CA 1
ATOM 774 C C . ALA A 1 92 ? -2.053 0.260 12.493 1.00 94.50 92 ALA A C 1
ATOM 776 O O . ALA A 1 92 ? -2.182 1.324 13.096 1.00 94.50 92 ALA A O 1
ATOM 777 N N . TYR A 1 93 ? -1.785 0.207 11.194 1.00 96.50 93 TYR A N 1
ATOM 778 C CA . TYR A 1 93 ? -1.520 1.370 10.360 1.00 96.50 93 TYR A CA 1
ATOM 779 C C . TYR A 1 93 ? -2.502 1.435 9.203 1.00 96.50 93 TYR A C 1
ATOM 781 O O . TYR A 1 93 ? -2.580 0.514 8.389 1.00 96.50 93 TYR A O 1
ATOM 789 N N . HIS A 1 94 ? -3.233 2.540 9.095 1.00 96.25 94 HIS A N 1
ATOM 790 C CA . HIS A 1 94 ? -3.939 2.882 7.870 1.00 96.25 94 HIS A CA 1
ATOM 791 C C . HIS A 1 94 ? -3.028 3.767 7.032 1.00 96.25 94 HIS A C 1
ATOM 793 O O . HIS A 1 94 ? -2.745 4.900 7.425 1.00 96.25 94 HIS A O 1
ATOM 799 N N . VAL A 1 95 ? -2.574 3.251 5.891 1.00 96.44 95 VAL A N 1
ATOM 800 C CA . VAL A 1 95 ? -1.705 3.980 4.963 1.00 96.44 95 VAL A CA 1
ATOM 801 C C . VAL A 1 95 ? -2.511 4.319 3.710 1.00 96.44 95 VAL A C 1
ATOM 803 O O . VAL A 1 95 ? -2.779 3.428 2.904 1.00 96.44 95 VAL A O 1
ATOM 806 N N . PRO A 1 96 ? -2.933 5.578 3.523 1.00 94.25 96 PRO A N 1
ATOM 807 C CA . PRO A 1 96 ? -3.821 5.926 2.426 1.00 94.25 96 PRO A CA 1
ATOM 808 C C . PRO A 1 96 ? -3.132 5.785 1.065 1.00 94.25 96 PRO A C 1
ATOM 810 O O . PRO A 1 96 ? -1.928 5.997 0.905 1.00 94.25 96 PRO A O 1
ATOM 813 N N . VAL A 1 97 ? -3.937 5.496 0.043 1.00 94.69 97 VAL A N 1
ATOM 814 C CA . VAL A 1 97 ? -3.522 5.641 -1.355 1.00 94.69 97 VAL A CA 1
ATOM 815 C C . VAL A 1 97 ? -3.534 7.136 -1.700 1.00 94.69 97 VAL A C 1
ATOM 817 O O . VAL A 1 97 ? -4.548 7.675 -2.157 1.00 94.69 97 VAL A O 1
ATOM 820 N N . THR A 1 98 ? -2.409 7.806 -1.450 1.00 93.19 98 THR A N 1
ATOM 821 C CA . THR A 1 98 ? -2.290 9.267 -1.583 1.00 93.19 98 THR A CA 1
ATOM 822 C C . THR A 1 98 ? -2.568 9.759 -3.002 1.00 93.19 98 THR A C 1
ATOM 824 O O . THR A 1 98 ? -2.455 9.024 -3.991 1.00 93.19 98 THR A O 1
ATOM 827 N N . GLU A 1 99 ? -2.922 11.037 -3.142 1.00 91.94 99 GLU A N 1
ATOM 828 C CA . GLU A 1 99 ? -3.107 11.645 -4.465 1.00 91.94 99 GLU A CA 1
ATOM 829 C C . GLU A 1 99 ? -1.830 11.576 -5.320 1.00 91.94 99 GLU A C 1
ATOM 831 O O . GLU A 1 99 ? -1.891 11.251 -6.508 1.00 91.94 99 GLU A O 1
ATOM 836 N N . THR A 1 100 ? -0.668 11.811 -4.709 1.00 92.25 100 THR A N 1
ATOM 837 C CA . THR A 1 100 ? 0.638 11.739 -5.381 1.00 92.25 100 THR A CA 1
ATOM 838 C C . THR A 1 100 ? 0.945 10.334 -5.895 1.00 92.25 100 THR A C 1
ATOM 840 O O . THR A 1 100 ? 1.436 10.190 -7.020 1.00 92.25 100 THR A O 1
ATOM 843 N N . PHE A 1 101 ? 0.623 9.295 -5.116 1.00 94.62 101 PHE A N 1
ATOM 844 C CA . PHE A 1 101 ? 0.792 7.908 -5.547 1.00 94.62 101 PHE A CA 1
ATOM 845 C C . PHE A 1 101 ? -0.109 7.593 -6.748 1.00 94.62 101 PHE A C 1
ATOM 847 O O . PHE A 1 101 ? 0.387 7.114 -7.768 1.00 94.62 101 PHE A O 1
ATOM 854 N N . ARG A 1 102 ? -1.400 7.958 -6.689 1.00 95.25 102 ARG A N 1
ATOM 855 C CA . ARG A 1 102 ? -2.346 7.747 -7.804 1.00 95.25 102 ARG A CA 1
ATOM 856 C C . ARG A 1 102 ? -1.889 8.430 -9.084 1.00 95.25 102 ARG A C 1
ATOM 858 O O . ARG A 1 102 ? -1.791 7.777 -10.115 1.00 95.25 102 ARG A O 1
ATOM 865 N N . LYS A 1 103 ? -1.526 9.712 -9.002 1.00 95.00 103 LYS A N 1
ATOM 866 C CA . LYS A 1 103 ? -1.035 10.483 -10.153 1.00 95.00 103 LYS A CA 1
ATOM 867 C C . LYS A 1 103 ? 0.238 9.889 -10.751 1.00 95.00 103 LYS A C 1
ATOM 869 O O . LYS A 1 103 ? 0.416 9.908 -11.965 1.00 95.00 103 LYS A O 1
ATOM 874 N N . SER A 1 104 ? 1.138 9.373 -9.915 1.00 94.38 104 SER A N 1
ATOM 875 C CA . SER A 1 104 ? 2.356 8.710 -10.391 1.00 94.38 104 SER A CA 1
ATOM 876 C C . SER A 1 104 ? 2.040 7.385 -11.089 1.00 94.38 104 SER A C 1
ATOM 878 O O . SER A 1 104 ? 2.595 7.111 -12.147 1.00 94.38 104 SER A O 1
ATOM 880 N N . ALA A 1 105 ? 1.104 6.602 -10.550 1.00 94.75 105 ALA A N 1
ATOM 881 C CA . ALA A 1 105 ? 0.665 5.346 -11.151 1.00 94.75 105 ALA A CA 1
ATOM 882 C C . ALA A 1 105 ? -0.130 5.545 -12.455 1.00 94.75 105 ALA A C 1
ATOM 884 O O . ALA A 1 105 ? 0.002 4.750 -13.378 1.00 94.75 105 ALA A O 1
ATOM 885 N N . GLU A 1 106 ? -0.926 6.610 -12.575 1.00 93.38 106 GLU A N 1
ATOM 886 C CA . GLU A 1 106 ? -1.630 6.968 -13.818 1.00 93.38 106 GLU A CA 1
ATOM 887 C C . GLU A 1 106 ? -0.657 7.248 -14.968 1.00 93.38 106 GLU A C 1
ATOM 889 O O . GLU A 1 106 ? -0.901 6.831 -16.098 1.00 93.38 106 GLU A O 1
ATOM 894 N N . LYS A 1 107 ? 0.494 7.867 -14.678 1.00 92.50 107 LYS A N 1
ATOM 895 C CA . LYS A 1 107 ? 1.557 8.090 -15.672 1.00 92.50 107 LYS A CA 1
ATOM 896 C C . LYS A 1 107 ? 2.195 6.796 -16.179 1.00 92.50 107 LYS A C 1
ATOM 898 O O . LYS A 1 107 ? 2.861 6.824 -17.207 1.00 92.50 107 LYS A O 1
ATOM 903 N N . LEU A 1 108 ? 1.994 5.664 -15.500 1.00 93.06 108 LEU A N 1
ATOM 904 C CA . LEU A 1 108 ? 2.441 4.371 -16.016 1.00 93.06 108 LEU A CA 1
ATOM 905 C C . LEU A 1 108 ? 1.612 3.900 -17.212 1.00 93.06 108 LEU A C 1
ATOM 907 O O . LEU A 1 108 ? 2.052 2.982 -17.892 1.00 93.06 108 LEU A O 1
ATOM 911 N N . SER A 1 109 ? 0.464 4.526 -17.511 1.00 88.19 109 SER A N 1
ATOM 912 C CA . SER A 1 109 ? -0.357 4.184 -18.682 1.00 88.19 109 SER A CA 1
ATOM 913 C C . SER A 1 109 ? 0.431 4.244 -19.993 1.00 88.19 109 SER A C 1
ATOM 915 O O . SER A 1 109 ? 0.164 3.458 -20.899 1.00 88.19 109 SER A O 1
ATOM 917 N N . ASP A 1 110 ? 1.457 5.096 -20.074 1.00 86.81 110 ASP A N 1
ATOM 918 C CA . ASP A 1 110 ? 2.370 5.174 -21.222 1.00 86.81 110 ASP A CA 1
ATOM 919 C C . ASP A 1 110 ? 3.101 3.843 -21.489 1.00 86.81 110 ASP A C 1
ATOM 921 O O . ASP A 1 110 ? 3.481 3.557 -22.624 1.00 86.81 110 ASP A O 1
ATOM 925 N N . LEU A 1 111 ? 3.272 3.013 -20.455 1.00 90.88 111 LEU A N 1
ATOM 926 C CA . LEU A 1 111 ? 3.879 1.679 -20.496 1.00 90.88 111 LEU A CA 1
ATOM 927 C C . LEU A 1 111 ? 2.838 0.551 -20.575 1.00 90.88 111 LEU A C 1
ATOM 929 O O . LEU A 1 111 ? 3.203 -0.617 -20.544 1.00 90.88 111 LEU A O 1
ATOM 933 N N . LEU A 1 112 ? 1.543 0.862 -20.657 1.00 89.69 112 LEU A N 1
ATOM 934 C CA . LEU A 1 112 ? 0.468 -0.140 -20.737 1.00 89.69 112 LEU A CA 1
ATOM 935 C C . LEU A 1 112 ? -0.142 -0.241 -22.141 1.00 89.69 112 LEU A C 1
ATOM 937 O O . LEU A 1 112 ? -1.077 -1.008 -22.371 1.00 89.69 112 LEU A O 1
ATOM 941 N N . HIS A 1 113 ? 0.395 0.523 -23.090 1.00 87.62 113 HIS A N 1
ATOM 942 C CA . HIS A 1 113 ? -0.069 0.569 -24.469 1.00 87.62 113 HIS A CA 1
ATOM 943 C C . HIS A 1 113 ? 1.049 0.240 -25.457 1.00 87.62 113 HIS A C 1
ATOM 945 O O . HIS A 1 113 ? 2.244 0.299 -25.147 1.00 87.62 113 HIS A O 1
ATOM 951 N N . ALA A 1 114 ? 0.635 -0.089 -26.683 1.00 90.88 114 ALA A N 1
ATOM 952 C CA . ALA A 1 114 ? 1.548 -0.256 -27.801 1.00 90.88 114 ALA A CA 1
ATOM 953 C C . ALA A 1 114 ? 2.381 1.020 -27.997 1.00 90.88 114 ALA A C 1
ATOM 955 O O . ALA A 1 114 ? 1.844 2.128 -28.052 1.00 90.88 114 ALA A O 1
ATOM 956 N N . GLN A 1 115 ? 3.699 0.856 -28.103 1.00 91.69 115 GLN A N 1
ATOM 957 C CA . GLN A 1 115 ? 4.611 1.979 -28.276 1.00 91.69 115 GLN A CA 1
ATOM 958 C C . GLN A 1 115 ? 4.546 2.491 -29.716 1.00 91.69 115 GLN A C 1
ATOM 960 O O . GLN A 1 115 ? 4.735 1.734 -30.664 1.00 91.69 115 GLN A O 1
ATOM 965 N N . SER A 1 116 ? 4.298 3.790 -29.879 1.00 90.44 116 SER A N 1
ATOM 966 C CA . SER A 1 116 ? 4.243 4.448 -31.192 1.00 90.44 116 SER A CA 1
ATOM 967 C C . SER A 1 116 ? 5.622 4.771 -31.770 1.00 90.44 116 SER A C 1
ATOM 969 O O . SER A 1 116 ? 5.745 5.042 -32.962 1.00 90.44 116 SER A O 1
ATOM 971 N N . ILE A 1 117 ? 6.658 4.760 -30.930 1.00 93.31 117 ILE A N 1
ATOM 972 C CA . ILE A 1 117 ? 8.031 5.112 -31.284 1.00 93.31 117 ILE A CA 1
ATOM 973 C C . ILE A 1 117 ? 8.939 3.978 -30.822 1.00 93.31 117 ILE A C 1
ATOM 975 O O . ILE A 1 117 ? 8.946 3.620 -29.642 1.00 93.31 117 ILE A O 1
ATOM 979 N N . TYR A 1 118 ? 9.729 3.439 -31.749 1.00 94.06 118 TYR A N 1
ATOM 980 C CA . TYR A 1 118 ? 10.820 2.538 -31.403 1.00 94.06 118 TYR A CA 1
ATOM 981 C C . TYR A 1 118 ? 11.923 3.314 -30.682 1.00 94.06 118 TYR A C 1
ATOM 983 O O . TYR A 1 118 ? 12.374 4.359 -31.155 1.00 94.06 118 TYR A O 1
ATOM 991 N N . ARG A 1 119 ? 12.373 2.790 -29.543 1.00 94.31 119 ARG A N 1
ATOM 992 C CA . ARG A 1 119 ? 13.465 3.361 -28.757 1.00 94.31 119 ARG A CA 1
ATOM 993 C C . ARG A 1 119 ? 14.581 2.334 -28.689 1.00 94.31 119 ARG A C 1
ATOM 995 O O . ARG A 1 119 ? 14.369 1.234 -28.195 1.00 94.31 119 ARG A O 1
ATOM 1002 N N . ALA A 1 120 ? 15.743 2.694 -29.227 1.00 94.62 120 ALA A N 1
ATOM 1003 C CA . ALA A 1 120 ? 16.909 1.822 -29.216 1.00 94.62 120 ALA A CA 1
ATOM 1004 C C . ALA A 1 120 ? 17.414 1.578 -27.779 1.00 94.62 120 ALA A C 1
ATOM 1006 O O . ALA A 1 120 ? 17.199 2.434 -26.909 1.00 94.62 120 ALA A O 1
ATOM 1007 N N . PRO A 1 121 ? 18.129 0.467 -27.536 1.00 90.50 121 PRO A N 1
ATOM 1008 C CA . PRO A 1 121 ? 18.818 0.247 -26.271 1.00 90.50 121 PRO A CA 1
ATOM 1009 C C . PRO A 1 121 ? 19.742 1.418 -25.916 1.00 90.50 121 PRO A C 1
ATOM 1011 O O . PRO A 1 121 ? 20.422 1.968 -26.784 1.00 90.50 121 PRO A O 1
ATOM 1014 N N . GLY A 1 122 ? 19.747 1.822 -24.644 1.00 89.44 122 GLY A N 1
ATOM 1015 C CA . GLY A 1 122 ? 20.525 2.970 -24.154 1.00 89.44 122 GLY A CA 1
ATOM 1016 C C . GLY A 1 122 ? 19.885 4.344 -24.395 1.00 89.44 122 GLY A C 1
ATOM 1017 O O . GLY A 1 122 ? 20.483 5.365 -24.065 1.00 89.44 122 GLY A O 1
ATOM 1018 N N . ASN A 1 123 ? 18.672 4.403 -24.953 1.00 95.69 123 ASN A N 1
ATOM 1019 C CA . ASN A 1 123 ? 17.896 5.641 -24.973 1.00 95.69 123 ASN A CA 1
ATOM 1020 C C . ASN A 1 123 ? 17.548 6.077 -23.534 1.00 95.69 123 ASN A C 1
ATOM 1022 O O . ASN A 1 123 ? 17.042 5.266 -22.757 1.00 95.69 123 ASN A O 1
ATOM 1026 N N . THR A 1 124 ? 17.752 7.358 -23.200 1.00 96.25 124 THR A N 1
ATOM 1027 C CA . THR A 1 124 ? 17.511 7.918 -21.850 1.00 96.25 124 THR A CA 1
ATOM 1028 C C . THR A 1 124 ? 16.078 7.715 -21.362 1.00 96.25 124 THR A C 1
ATOM 1030 O O . THR A 1 124 ? 15.833 7.611 -20.163 1.00 96.25 124 THR A O 1
ATOM 1033 N N . TRP A 1 125 ? 15.123 7.576 -22.283 1.00 95.56 125 TRP A N 1
ATOM 1034 C CA . TRP A 1 125 ? 13.737 7.273 -21.952 1.00 95.56 125 TRP A CA 1
ATOM 1035 C C . TRP A 1 125 ? 13.587 5.992 -21.121 1.00 95.56 125 TRP A C 1
ATOM 1037 O O . TRP A 1 125 ? 12.706 5.935 -20.268 1.00 95.56 125 TRP A O 1
ATOM 1047 N N . TRP A 1 126 ? 14.428 4.973 -21.334 1.00 95.69 126 TRP A N 1
ATOM 1048 C CA . TRP A 1 126 ? 14.372 3.729 -20.559 1.00 95.69 126 TRP A CA 1
ATOM 1049 C C . TRP A 1 126 ? 14.754 3.938 -19.094 1.00 95.69 126 TRP A C 1
ATOM 1051 O O . TRP A 1 126 ? 14.128 3.359 -18.204 1.00 95.69 126 TRP A O 1
ATOM 1061 N N . GLU A 1 127 ? 15.749 4.785 -18.839 1.00 95.81 127 GLU A N 1
ATOM 1062 C CA . GLU A 1 127 ? 16.172 5.152 -17.487 1.00 95.81 127 GLU A CA 1
ATOM 1063 C C . GLU A 1 127 ? 15.080 5.973 -16.798 1.00 95.81 127 GLU A C 1
ATOM 1065 O O . GLU A 1 127 ? 14.625 5.603 -15.717 1.00 95.81 127 GLU A O 1
ATOM 1070 N N . GLU A 1 128 ? 14.548 6.994 -17.476 1.00 95.94 128 GLU A N 1
ATOM 1071 C CA . GLU A 1 128 ? 13.433 7.802 -16.969 1.00 95.94 128 GLU A CA 1
ATOM 1072 C C . GLU A 1 128 ? 12.172 6.962 -16.702 1.00 95.94 128 GLU A C 1
ATOM 1074 O O . GLU A 1 128 ? 11.448 7.184 -15.727 1.00 95.94 128 GLU A O 1
ATOM 1079 N N . ALA A 1 129 ? 11.870 5.994 -17.573 1.00 95.88 129 ALA A N 1
ATOM 1080 C CA . ALA A 1 129 ? 10.756 5.070 -17.389 1.00 95.88 129 ALA A CA 1
ATOM 1081 C C . ALA A 1 129 ? 10.986 4.186 -16.159 1.00 95.88 129 ALA A C 1
ATOM 1083 O O . ALA A 1 129 ? 10.090 4.058 -15.322 1.00 95.88 129 ALA A O 1
ATOM 1084 N N . ARG A 1 130 ? 12.192 3.630 -16.000 1.00 97.06 130 ARG A N 1
ATOM 1085 C CA . ARG A 1 130 ? 12.560 2.837 -14.823 1.00 97.06 130 ARG A CA 1
ATOM 1086 C C . ARG A 1 130 ? 12.434 3.647 -13.539 1.00 97.06 130 ARG A C 1
ATOM 1088 O O . ARG A 1 130 ? 11.832 3.153 -12.592 1.00 97.06 130 ARG A O 1
ATOM 1095 N N . GLU A 1 131 ? 12.936 4.877 -13.507 1.00 96.69 131 GLU A N 1
ATOM 1096 C CA . GLU A 1 131 ? 12.815 5.763 -12.344 1.00 96.69 131 GLU A CA 1
ATOM 1097 C C . GLU A 1 131 ? 11.352 5.996 -11.952 1.00 96.69 131 GLU A C 1
ATOM 1099 O O . GLU A 1 131 ?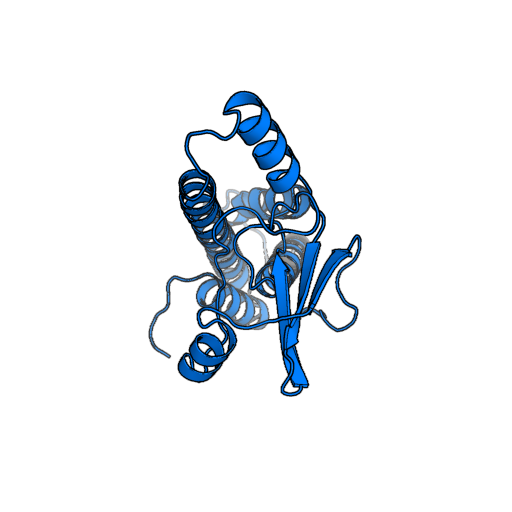 11.000 5.887 -10.775 1.00 96.69 131 GLU A O 1
ATOM 1104 N N . LYS A 1 132 ? 10.471 6.237 -12.934 1.00 97.06 132 LYS A N 1
ATOM 1105 C CA . LYS A 1 132 ? 9.026 6.386 -12.697 1.00 97.06 132 LYS A CA 1
ATOM 1106 C C . LYS A 1 132 ? 8.414 5.112 -12.114 1.00 97.06 132 LYS A C 1
ATOM 1108 O O . LYS A 1 132 ? 7.694 5.189 -11.120 1.00 97.06 132 LYS A O 1
ATOM 1113 N N . VAL A 1 133 ? 8.707 3.947 -12.696 1.00 98.06 133 VAL A N 1
ATOM 1114 C CA . VAL A 1 133 ? 8.179 2.657 -12.214 1.00 98.06 133 VAL A CA 1
ATOM 1115 C C . VAL A 1 133 ? 8.694 2.356 -10.800 1.00 98.06 133 VAL A C 1
ATOM 1117 O O . VAL A 1 133 ? 7.904 1.972 -9.941 1.00 98.06 133 VAL A O 1
ATOM 1120 N N . VAL A 1 134 ? 9.977 2.603 -10.513 1.00 98.25 134 VAL A N 1
ATOM 1121 C CA . VAL A 1 134 ? 10.565 2.430 -9.172 1.00 98.25 134 VAL A CA 1
ATOM 1122 C C . VAL A 1 134 ? 9.935 3.388 -8.157 1.00 98.25 134 VAL A C 1
ATOM 1124 O O . VAL A 1 134 ? 9.618 2.981 -7.042 1.00 98.25 134 VAL A O 1
ATOM 1127 N N . ALA A 1 135 ? 9.681 4.646 -8.520 1.00 97.44 135 ALA A N 1
ATOM 1128 C CA . ALA A 1 135 ? 9.008 5.594 -7.628 1.00 97.44 135 ALA A CA 1
ATOM 1129 C C . ALA A 1 135 ? 7.577 5.146 -7.267 1.00 97.44 135 ALA A C 1
ATOM 1131 O O . ALA A 1 135 ? 7.156 5.249 -6.108 1.00 97.44 135 ALA A O 1
ATOM 1132 N N . VAL A 1 136 ? 6.837 4.604 -8.240 1.00 98.19 136 VAL A N 1
ATOM 1133 C CA . VAL A 1 136 ? 5.509 4.016 -8.001 1.00 98.19 136 VAL A CA 1
ATOM 1134 C C . VAL A 1 136 ? 5.621 2.760 -7.136 1.00 98.19 136 VAL A C 1
ATOM 1136 O O . VAL A 1 136 ? 4.846 2.616 -6.193 1.00 98.19 136 VAL A O 1
ATOM 1139 N N . TYR A 1 137 ? 6.613 1.900 -7.385 1.00 98.56 137 TYR A N 1
ATOM 1140 C CA . TYR A 1 137 ? 6.892 0.726 -6.557 1.00 98.56 137 TYR A CA 1
ATOM 1141 C C . TYR A 1 137 ? 7.141 1.096 -5.094 1.00 98.56 137 TYR A C 1
ATOM 1143 O O . TYR A 1 137 ? 6.498 0.543 -4.209 1.00 98.56 137 TYR A O 1
ATOM 1151 N N . ARG A 1 138 ? 8.001 2.083 -4.825 1.00 97.88 138 ARG A N 1
ATOM 1152 C CA . ARG A 1 138 ? 8.285 2.553 -3.459 1.00 97.88 138 ARG A CA 1
ATOM 1153 C C . ARG A 1 138 ? 7.027 3.058 -2.757 1.00 97.88 138 ARG A C 1
ATOM 1155 O O . ARG A 1 138 ? 6.814 2.772 -1.584 1.00 97.88 138 ARG A O 1
ATOM 1162 N N . SER A 1 139 ? 6.165 3.765 -3.486 1.00 97.25 139 SER A N 1
ATOM 1163 C CA . SER A 1 139 ? 4.881 4.240 -2.957 1.00 97.25 139 SER A CA 1
ATOM 1164 C C . SER A 1 139 ? 3.932 3.078 -2.633 1.00 97.25 139 SER A C 1
ATOM 1166 O O . SER A 1 139 ? 3.316 3.059 -1.567 1.00 97.25 139 SER A O 1
ATOM 1168 N N . ALA A 1 140 ? 3.855 2.081 -3.520 1.00 98.06 140 ALA A N 1
ATOM 1169 C CA . ALA A 1 140 ? 3.085 0.860 -3.303 1.00 98.06 140 ALA A CA 1
ATOM 1170 C C . ALA A 1 140 ? 3.620 0.055 -2.109 1.00 98.06 140 ALA A C 1
ATOM 1172 O O . ALA A 1 140 ? 2.843 -0.406 -1.279 1.00 98.06 140 ALA A O 1
ATOM 1173 N N . TRP A 1 141 ? 4.942 -0.045 -1.966 1.00 98.12 141 TRP A N 1
ATOM 1174 C CA . TRP A 1 141 ? 5.593 -0.722 -0.850 1.00 98.12 141 TRP A CA 1
ATOM 1175 C C . TRP A 1 141 ? 5.248 -0.080 0.496 1.00 98.12 141 TRP A C 1
ATOM 1177 O O . TRP A 1 141 ? 4.909 -0.788 1.442 1.00 98.12 141 TRP A O 1
ATOM 1187 N N . ILE A 1 142 ? 5.251 1.255 0.573 1.00 97.12 142 ILE A N 1
ATOM 1188 C CA . ILE A 1 142 ? 4.816 1.984 1.773 1.00 97.12 142 ILE A CA 1
ATOM 1189 C C . ILE A 1 142 ? 3.332 1.730 2.055 1.00 97.12 142 ILE A C 1
ATOM 1191 O O . ILE A 1 142 ? 2.964 1.414 3.184 1.00 97.12 142 ILE A O 1
ATOM 1195 N N . CYS A 1 143 ? 2.473 1.802 1.034 1.00 96.38 143 CYS A N 1
ATOM 1196 C CA . CYS A 1 143 ? 1.046 1.503 1.181 1.00 96.38 143 CYS A CA 1
ATOM 1197 C C . CYS A 1 143 ? 0.795 0.065 1.672 1.00 96.38 143 CYS A C 1
ATOM 1199 O O . CYS A 1 143 ? -0.135 -0.176 2.446 1.00 96.38 143 CYS A O 1
ATOM 1201 N N . GLN A 1 144 ? 1.649 -0.886 1.285 1.00 96.69 144 GLN A N 1
ATOM 1202 C CA . GLN A 1 144 ? 1.568 -2.286 1.699 1.00 96.69 144 GLN A CA 1
ATOM 1203 C C . GLN A 1 144 ? 1.887 -2.507 3.185 1.00 96.69 144 GLN A C 1
ATOM 1205 O O . GLN A 1 144 ? 1.449 -3.515 3.736 1.00 96.69 144 GLN A O 1
ATOM 1210 N N . GLN A 1 145 ? 2.577 -1.574 3.850 1.00 95.56 145 GLN A N 1
ATOM 1211 C CA . GLN A 1 145 ? 2.835 -1.663 5.295 1.00 95.56 145 GLN A CA 1
ATOM 1212 C C . GLN A 1 145 ? 1.564 -1.452 6.129 1.00 95.56 145 GLN A C 1
ATOM 1214 O O . GLN A 1 145 ? 1.497 -1.846 7.291 1.00 95.56 145 GLN A O 1
ATOM 1219 N N . GLY A 1 146 ? 0.534 -0.837 5.539 1.00 95.12 146 GLY A N 1
ATOM 1220 C CA . GLY A 1 146 ? -0.744 -0.638 6.202 1.00 95.12 146 GLY A CA 1
ATOM 1221 C C . GLY A 1 146 ? -1.526 -1.941 6.350 1.00 95.12 146 GLY A C 1
ATOM 1222 O O . GLY A 1 146 ? -1.941 -2.535 5.360 1.00 95.12 146 GLY A O 1
ATOM 1223 N N . ASN A 1 147 ? -1.797 -2.355 7.579 1.00 94.88 147 ASN A N 1
ATOM 1224 C CA . ASN A 1 147 ? -2.667 -3.490 7.892 1.00 94.88 147 ASN A CA 1
ATOM 1225 C C . ASN A 1 147 ? -4.089 -3.059 8.298 1.00 94.88 147 ASN A C 1
ATOM 1227 O O . ASN A 1 147 ? -4.963 -3.904 8.453 1.00 94.88 147 ASN A O 1
ATOM 1231 N N . LEU A 1 148 ? -4.359 -1.762 8.460 1.00 94.88 148 LEU A N 1
ATOM 1232 C CA . LEU A 1 148 ? -5.686 -1.228 8.760 1.00 94.88 148 LEU A CA 1
ATOM 1233 C C . LEU A 1 148 ? -6.356 -0.736 7.471 1.00 94.88 148 LEU A C 1
ATOM 1235 O O . LEU A 1 148 ? -5.977 0.282 6.887 1.00 94.88 148 LEU A O 1
ATOM 1239 N N . LEU A 1 149 ? -7.396 -1.448 7.032 1.00 94.38 149 LEU A N 1
ATOM 1240 C CA . LEU A 1 149 ? -8.075 -1.180 5.758 1.00 94.38 149 LEU A CA 1
ATOM 1241 C C . LEU A 1 149 ? -8.977 0.058 5.798 1.00 94.38 149 LEU A C 1
ATOM 1243 O O . LEU A 1 149 ? -9.363 0.586 4.756 1.00 94.38 149 LEU A O 1
ATOM 1247 N N . CYS A 1 150 ? -9.329 0.524 6.995 1.00 91.62 150 CYS A N 1
ATOM 1248 C CA . CYS A 1 150 ? -10.104 1.740 7.202 1.00 91.62 150 CYS A CA 1
ATOM 1249 C C . CYS A 1 150 ? -9.584 2.515 8.410 1.00 91.62 150 CYS A C 1
ATOM 1251 O O . CYS A 1 150 ? -9.476 1.928 9.485 1.00 91.62 150 CYS A O 1
ATOM 1253 N N . PRO A 1 151 ? -9.358 3.829 8.280 1.00 91.00 151 PRO A N 1
ATOM 1254 C CA . PRO A 1 151 ? -9.036 4.666 9.411 1.00 91.00 151 PRO A CA 1
ATOM 1255 C C . PRO A 1 151 ? -10.198 4.657 10.412 1.00 91.00 151 PRO A C 1
ATOM 1257 O O . PRO A 1 151 ? -11.375 4.759 10.054 1.00 91.00 151 PRO A O 1
ATOM 1260 N N . ALA A 1 152 ? -9.851 4.549 11.685 1.00 89.88 152 ALA A N 1
ATOM 1261 C CA . ALA A 1 152 ? -10.764 4.631 12.802 1.00 89.88 152 ALA A CA 1
ATOM 1262 C C . ALA A 1 152 ? -11.283 6.063 12.978 1.00 89.88 152 ALA A C 1
ATOM 1264 O O . ALA A 1 152 ? -10.511 7.017 13.108 1.00 89.88 152 ALA A O 1
ATOM 1265 N N . LEU A 1 153 ? -12.602 6.215 13.057 1.00 86.81 153 LEU A N 1
ATOM 1266 C CA . LEU A 1 153 ? -13.234 7.413 13.595 1.00 86.81 153 LEU A CA 1
ATOM 1267 C C . LEU A 1 153 ? -13.217 7.332 15.123 1.00 86.81 153 LEU A C 1
ATOM 1269 O O . LEU A 1 153 ? -13.865 6.460 15.706 1.00 86.81 153 LEU A O 1
ATOM 1273 N N . ILE A 1 154 ? -12.513 8.271 15.752 1.00 83.06 154 ILE A N 1
ATOM 1274 C CA . ILE A 1 154 ? -12.476 8.425 17.207 1.00 83.06 154 ILE A CA 1
ATOM 1275 C C . ILE A 1 154 ? -13.477 9.504 17.619 1.00 83.06 154 ILE A C 1
ATOM 1277 O O . ILE A 1 154 ? -13.432 10.626 17.114 1.00 83.06 154 ILE A O 1
ATOM 1281 N N . ASP A 1 155 ? -14.381 9.164 18.532 1.00 80.19 155 ASP A N 1
ATOM 1282 C CA . ASP A 1 155 ? -15.312 10.099 19.161 1.00 80.19 155 ASP A CA 1
ATOM 1283 C C . ASP A 1 155 ? -15.383 9.821 20.663 1.00 80.19 155 ASP A C 1
ATOM 1285 O O . ASP A 1 155 ? -15.701 8.701 21.068 1.00 80.19 155 ASP A O 1
ATOM 1289 N N . LYS A 1 156 ? -15.102 10.854 21.472 1.00 77.44 156 LYS A N 1
ATOM 1290 C CA . LYS A 1 156 ? -15.049 10.7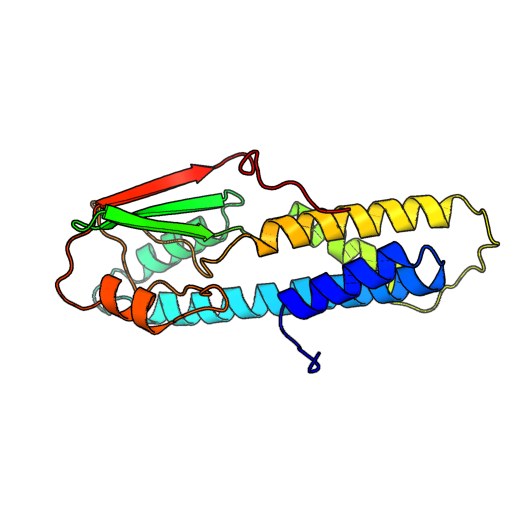85 22.944 1.00 77.44 156 LYS A CA 1
ATOM 1291 C C . LYS A 1 156 ? -14.250 9.573 23.439 1.00 77.44 156 LYS A C 1
ATOM 1293 O O . LYS A 1 156 ? -14.770 8.754 24.189 1.00 77.44 156 LYS A O 1
ATOM 1298 N N . ASP A 1 157 ? -13.029 9.437 22.926 1.00 74.25 157 ASP A N 1
ATOM 1299 C CA . ASP A 1 157 ? -12.080 8.370 23.274 1.00 74.25 157 ASP A CA 1
ATOM 1300 C C . ASP A 1 157 ? -12.549 6.942 22.942 1.00 74.25 157 ASP A C 1
ATOM 1302 O O . ASP A 1 157 ? -11.957 5.962 23.385 1.00 74.25 157 ASP A O 1
ATOM 1306 N N . MET A 1 158 ? -13.582 6.802 22.104 1.00 77.81 158 MET A N 1
ATOM 1307 C CA . MET A 1 158 ? -14.032 5.516 21.579 1.00 77.81 158 MET A CA 1
ATOM 1308 C C . MET A 1 158 ? -13.884 5.454 20.062 1.00 77.81 158 MET A C 1
ATOM 1310 O O . MET A 1 158 ? -14.297 6.369 19.342 1.00 77.81 158 MET A O 1
ATOM 1314 N N . ILE A 1 159 ? -13.389 4.321 19.562 1.00 81.69 159 ILE A N 1
ATOM 1315 C CA . ILE A 1 159 ? -13.541 3.970 18.150 1.00 81.69 159 ILE A CA 1
ATOM 1316 C C . ILE A 1 159 ? -15.028 3.741 17.875 1.00 81.69 159 ILE A C 1
ATOM 1318 O O . ILE A 1 159 ? -15.700 2.977 18.570 1.00 81.69 159 ILE A O 1
ATOM 1322 N N . LYS A 1 160 ? -15.554 4.383 16.836 1.00 81.12 160 LYS A N 1
ATOM 1323 C CA . LYS A 1 160 ? -16.899 4.099 16.332 1.00 81.12 160 LYS A CA 1
ATOM 1324 C C . LYS A 1 160 ? -16.827 3.078 15.205 1.00 81.12 160 LYS A C 1
ATOM 1326 O O . LYS A 1 160 ? -15.958 3.174 14.350 1.00 81.12 160 LYS A O 1
ATOM 1331 N N . GLY A 1 161 ? -17.769 2.141 15.162 1.00 82.06 161 GLY A N 1
ATOM 1332 C CA . GLY A 1 161 ? -17.863 1.154 14.083 1.00 82.06 161 GLY A CA 1
ATOM 1333 C C . GLY A 1 161 ? -16.861 -0.001 14.188 1.00 82.06 161 GLY A C 1
ATOM 1334 O O . GLY A 1 161 ? -16.157 -0.155 15.182 1.00 82.06 161 GLY A O 1
ATOM 1335 N N . ARG A 1 162 ? -16.839 -0.853 13.160 1.00 86.06 162 ARG A N 1
ATOM 1336 C CA . ARG A 1 162 ? -16.016 -2.073 13.101 1.00 86.06 162 ARG A CA 1
ATOM 1337 C C . ARG A 1 162 ? -14.743 -1.859 12.291 1.00 86.06 162 ARG A C 1
ATOM 1339 O O . ARG A 1 162 ? -14.829 -1.636 11.089 1.00 86.06 162 ARG A O 1
ATOM 1346 N N . LEU A 1 163 ? -13.576 -1.994 12.912 1.00 89.25 163 LEU A N 1
ATOM 1347 C CA . LEU A 1 163 ? -12.309 -1.952 12.182 1.00 89.25 163 LEU A CA 1
ATOM 1348 C C . LEU A 1 163 ? -12.110 -3.222 11.349 1.00 89.25 163 LEU A C 1
ATOM 1350 O O . LEU A 1 163 ? -12.474 -4.318 11.773 1.00 89.25 163 LEU A O 1
ATOM 1354 N N . ALA A 1 164 ? -11.522 -3.056 10.168 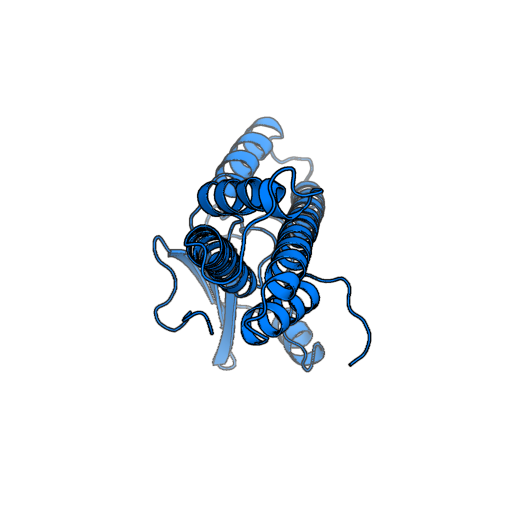1.00 90.94 164 ALA A N 1
ATOM 1355 C CA . ALA A 1 164 ? -11.106 -4.148 9.300 1.00 90.94 164 ALA A CA 1
ATOM 1356 C C . ALA A 1 164 ? -9.576 -4.154 9.222 1.00 90.94 164 ALA A C 1
ATOM 1358 O O . ALA A 1 164 ? -8.973 -3.154 8.826 1.00 90.94 164 ALA A O 1
ATOM 1359 N N . LEU A 1 165 ? -8.976 -5.272 9.627 1.00 90.56 165 LEU A N 1
ATOM 1360 C CA . LEU A 1 165 ? -7.532 -5.469 9.704 1.00 90.56 165 LEU A CA 1
ATOM 1361 C C . LEU A 1 165 ? -7.117 -6.624 8.788 1.00 90.56 165 LEU A C 1
ATOM 1363 O O . LEU A 1 165 ? -7.779 -7.661 8.758 1.00 90.56 165 LEU A O 1
ATOM 1367 N N . GLU A 1 166 ? -6.005 -6.458 8.085 1.00 90.19 166 GLU A N 1
ATOM 1368 C CA . GLU A 1 166 ? -5.261 -7.548 7.462 1.00 90.19 166 GLU A CA 1
ATOM 1369 C C . GLU A 1 166 ? -4.254 -8.080 8.478 1.00 90.19 166 GLU A C 1
ATOM 1371 O O . GLU A 1 166 ? -3.309 -7.394 8.858 1.00 90.19 166 GLU A O 1
ATOM 1376 N N . LEU A 1 167 ? -4.459 -9.301 8.960 1.00 85.19 167 LEU A N 1
ATOM 1377 C CA . LEU A 1 167 ? -3.515 -9.906 9.892 1.00 85.19 167 LEU A CA 1
ATOM 1378 C C . LEU A 1 167 ? -2.321 -10.496 9.125 1.00 85.19 167 LEU A C 1
ATOM 1380 O O . LEU A 1 167 ? -2.516 -11.040 8.033 1.00 85.19 167 LEU A O 1
ATOM 1384 N N . PRO A 1 168 ? -1.097 -10.417 9.679 1.00 76.31 168 PRO A N 1
ATOM 1385 C CA . PRO A 1 168 ? 0.052 -11.1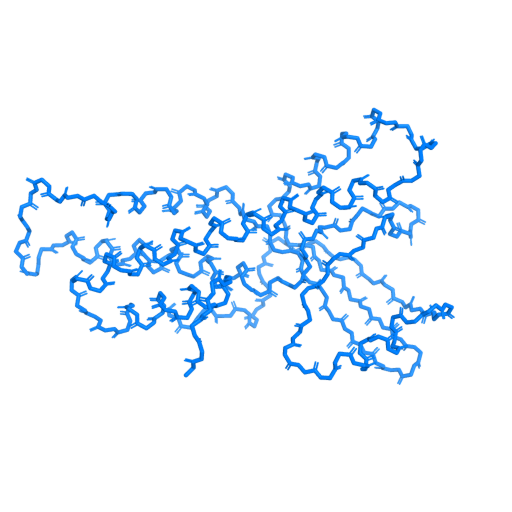28 9.134 1.00 76.31 168 PRO A CA 1
ATOM 1386 C C . PRO A 1 168 ? -0.246 -12.622 8.977 1.00 76.31 168 PRO A C 1
ATOM 1388 O O . PRO A 1 168 ? -1.043 -13.193 9.723 1.00 76.31 168 PRO A O 1
ATOM 1391 N N . ALA A 1 169 ? 0.423 -13.277 8.027 1.00 68.00 169 ALA A N 1
ATOM 1392 C CA . ALA A 1 169 ? 0.358 -14.728 7.909 1.00 68.00 169 ALA A CA 1
ATOM 1393 C C . ALA A 1 169 ? 0.957 -15.370 9.178 1.00 68.00 169 ALA A C 1
ATOM 1395 O O . ALA A 1 169 ? 2.168 -15.334 9.381 1.00 68.00 169 ALA A O 1
ATOM 1396 N N . GLY A 1 170 ? 0.103 -15.913 10.045 1.00 64.81 170 GLY A N 1
ATOM 1397 C CA . GLY A 1 170 ? 0.478 -16.427 11.364 1.00 64.81 170 GLY A CA 1
ATOM 1398 C C . GLY A 1 170 ? -0.744 -16.557 12.272 1.00 64.81 170 GLY A C 1
ATOM 1399 O O . GLY A 1 170 ? -1.798 -16.019 11.941 1.00 64.81 170 GLY A O 1
ATOM 1400 N N . GLU A 1 171 ? -0.603 -17.327 13.356 1.00 66.69 171 GLU A N 1
ATOM 1401 C CA . GLU A 1 171 ? -1.661 -17.842 14.245 1.00 66.69 171 GLU A CA 1
ATOM 1402 C C . GLU A 1 171 ? -2.836 -16.861 14.460 1.00 66.69 171 GLU A C 1
ATOM 1404 O O . GLU A 1 171 ? -2.815 -16.032 15.371 1.00 66.69 171 GLU A O 1
ATOM 1409 N N . PRO A 1 172 ? -3.915 -16.958 13.651 1.00 74.44 172 PRO A N 1
ATOM 1410 C CA . PRO A 1 172 ? -5.054 -16.042 13.740 1.00 74.44 172 PRO A CA 1
ATOM 1411 C C . PRO A 1 172 ? -5.771 -16.160 15.087 1.00 74.44 172 PRO A C 1
ATOM 1413 O O . PRO A 1 172 ? -6.504 -15.260 15.490 1.00 74.44 172 PRO A O 1
ATOM 1416 N N . GLU A 1 173 ? -5.585 -17.294 15.760 1.00 78.50 173 GLU A N 1
ATOM 1417 C CA . GLU A 1 173 ? -6.171 -17.599 17.057 1.00 78.50 173 GLU A CA 1
ATOM 1418 C C . GLU A 1 173 ? -5.602 -16.719 18.171 1.00 78.50 173 GLU A C 1
ATOM 1420 O O . GLU A 1 173 ? -6.371 -16.278 19.025 1.00 78.50 173 GLU A O 1
ATOM 1425 N N . ASP A 1 174 ? -4.319 -16.349 18.115 1.00 80.88 174 ASP A N 1
ATOM 1426 C CA . ASP A 1 174 ? -3.736 -15.417 19.082 1.00 80.88 174 ASP A CA 1
ATOM 1427 C C . ASP A 1 174 ? -4.377 -14.037 18.952 1.00 80.88 174 ASP A C 1
ATOM 1429 O O . ASP A 1 174 ? -4.847 -13.468 19.938 1.00 80.88 174 ASP A O 1
ATOM 1433 N N . TYR A 1 175 ? -4.511 -13.522 17.728 1.00 83.19 175 TYR A N 1
ATOM 1434 C CA . TYR A 1 175 ? -5.213 -12.259 17.492 1.00 83.19 175 TYR A CA 1
ATOM 1435 C C . TYR A 1 175 ? -6.668 -12.328 17.968 1.00 83.19 175 TYR A C 1
ATOM 1437 O O . TYR A 1 175 ? -7.131 -11.444 18.688 1.00 83.19 175 TYR A O 1
ATOM 1445 N N . LYS A 1 176 ? -7.399 -13.396 17.626 1.00 82.00 176 LYS A N 1
ATOM 1446 C CA . LYS A 1 176 ? -8.793 -13.573 18.067 1.00 82.00 176 LYS A CA 1
ATOM 1447 C C . LYS A 1 176 ? -8.923 -13.618 19.587 1.00 82.00 176 LYS A C 1
ATOM 1449 O O . LYS A 1 176 ? -9.901 -13.089 20.110 1.00 82.00 176 LYS A O 1
ATOM 1454 N N . ARG A 1 177 ? -7.965 -14.232 20.286 1.00 84.56 177 ARG A N 1
ATOM 1455 C CA . ARG A 1 177 ? -7.957 -14.324 21.749 1.00 84.56 177 ARG A CA 1
ATOM 1456 C C . ARG A 1 177 ? -7.830 -12.948 22.399 1.00 84.56 177 ARG A C 1
ATOM 1458 O O . ARG A 1 177 ? -8.594 -12.657 23.315 1.00 84.56 177 ARG A O 1
ATOM 1465 N N . HIS A 1 178 ? -6.918 -12.104 21.918 1.00 84.12 178 HIS A N 1
ATOM 1466 C CA . HIS A 1 178 ? -6.709 -10.769 22.489 1.00 84.12 178 HIS A CA 1
ATOM 1467 C C . HIS A 1 178 ? -7.825 -9.792 22.089 1.00 84.12 178 HIS A C 1
ATOM 1469 O O . HIS A 1 178 ? -8.252 -8.982 22.901 1.00 84.12 178 HIS A O 1
ATOM 1475 N N . PHE A 1 179 ? -8.395 -9.915 20.885 1.00 83.25 179 PHE A N 1
ATOM 1476 C CA . PHE A 1 179 ? -9.550 -9.112 20.450 1.00 83.25 179 PHE A CA 1
ATOM 1477 C C . PHE A 1 179 ? -10.915 -9.717 20.835 1.00 83.25 179 PHE A C 1
ATOM 1479 O O . PHE A 1 179 ? -11.950 -9.337 20.275 1.00 83.25 179 PHE A O 1
ATOM 1486 N N . ALA A 1 180 ? -10.941 -10.660 21.782 1.00 81.94 180 ALA A N 1
ATOM 1487 C CA . ALA A 1 180 ? -12.172 -11.249 22.289 1.00 81.94 180 ALA A CA 1
ATOM 1488 C C . ALA A 1 180 ? -13.025 -10.224 23.059 1.00 81.94 180 ALA A C 1
ATOM 1490 O O . ALA A 1 180 ? -12.566 -9.165 23.492 1.00 81.94 180 ALA A O 1
ATOM 1491 N N . LYS A 1 181 ? -14.307 -10.553 23.230 1.00 73.06 181 LYS A N 1
ATOM 1492 C CA . LYS A 1 181 ? -15.256 -9.720 23.971 1.00 73.06 181 LYS A CA 1
ATOM 1493 C C . LYS A 1 181 ? -14.778 -9.517 25.421 1.00 73.06 181 LYS A C 1
ATOM 1495 O O . LYS A 1 181 ? -14.237 -10.440 26.019 1.00 73.06 181 LYS A O 1
ATOM 1500 N N . ASP A 1 182 ? -15.023 -8.323 25.961 1.00 77.00 182 ASP A N 1
ATOM 1501 C CA . ASP A 1 182 ? -14.758 -7.932 27.356 1.00 77.00 182 ASP A CA 1
ATOM 1502 C C . ASP A 1 182 ? -13.266 -7.802 27.739 1.00 77.00 182 ASP A C 1
ATOM 1504 O O . ASP A 1 182 ? -12.931 -7.724 28.918 1.00 77.00 182 ASP A O 1
ATOM 1508 N N . GLN A 1 183 ? -12.369 -7.715 26.749 1.00 80.38 183 GLN A N 1
ATOM 1509 C CA . GLN A 1 183 ? -10.960 -7.370 26.963 1.00 80.38 183 GLN A CA 1
ATOM 1510 C C . GLN A 1 183 ? -10.773 -5.857 27.129 1.00 80.38 183 GLN A C 1
ATOM 1512 O O . GLN A 1 183 ? -11.256 -5.064 26.315 1.00 80.38 183 GLN A O 1
ATOM 1517 N N . THR A 1 184 ? -10.030 -5.462 28.163 1.00 81.94 184 THR A N 1
ATOM 1518 C CA . THR A 1 184 ? -9.595 -4.076 28.360 1.00 81.94 184 THR A CA 1
ATOM 1519 C C . THR A 1 184 ? -8.255 -3.872 27.664 1.00 81.94 184 THR A C 1
ATOM 1521 O O . THR A 1 184 ? -7.331 -4.669 27.810 1.00 81.94 184 THR A O 1
ATOM 1524 N N . MET A 1 185 ? -8.135 -2.785 26.908 1.00 87.62 185 MET A N 1
ATOM 1525 C CA . MET A 1 185 ? -6.894 -2.416 26.233 1.00 87.62 185 MET A CA 1
ATOM 1526 C C . MET A 1 185 ? -6.688 -0.908 26.289 1.00 87.62 185 MET A C 1
ATOM 1528 O O . MET A 1 185 ? -7.646 -0.132 26.285 1.00 87.62 185 MET A O 1
ATOM 1532 N N . LEU A 1 186 ? -5.426 -0.492 26.305 1.00 88.50 186 LEU A N 1
ATOM 1533 C CA . LEU A 1 186 ? -5.045 0.891 26.066 1.00 88.50 186 LEU A CA 1
ATOM 1534 C C . LEU A 1 186 ? -4.857 1.087 24.565 1.00 88.50 186 LEU A C 1
ATOM 1536 O O . LEU A 1 186 ? -4.081 0.371 23.931 1.00 88.50 186 LEU A O 1
ATOM 1540 N N . LEU A 1 187 ? -5.565 2.068 24.016 1.00 90.31 187 LEU A N 1
ATOM 1541 C CA . LEU A 1 187 ? -5.469 2.461 22.619 1.00 90.31 187 LEU A CA 1
ATOM 1542 C C . LEU A 1 187 ? -4.843 3.850 22.525 1.00 90.31 187 LEU A C 1
ATOM 1544 O O . LEU A 1 187 ? -5.429 4.824 22.993 1.00 90.31 187 LEU A O 1
ATOM 1548 N N . ASN A 1 188 ? -3.698 3.947 21.855 1.00 91.69 188 ASN A N 1
ATOM 1549 C CA . ASN A 1 188 ? -3.122 5.229 21.463 1.00 91.69 188 ASN A CA 1
ATOM 1550 C C . ASN A 1 188 ? -3.347 5.459 19.969 1.00 91.69 188 ASN A C 1
ATOM 1552 O O . ASN A 1 188 ? -3.125 4.558 19.162 1.00 91.69 188 ASN A O 1
ATOM 1556 N N . VAL A 1 189 ? -3.772 6.669 19.606 1.00 91.81 189 VAL A N 1
ATOM 1557 C CA . VAL A 1 189 ? -4.062 7.045 18.218 1.00 91.81 189 VAL A CA 1
ATOM 1558 C C . VAL A 1 189 ? -3.143 8.178 17.799 1.00 91.81 189 VAL A C 1
ATOM 1560 O O . VAL A 1 189 ? -3.220 9.277 18.345 1.00 91.81 189 VAL A O 1
ATOM 1563 N N . ASN A 1 190 ? -2.313 7.922 16.794 1.00 93.25 190 ASN A N 1
ATOM 1564 C CA . ASN A 1 190 ? -1.388 8.891 16.226 1.00 93.25 190 ASN A CA 1
ATOM 1565 C C . ASN A 1 190 ? -1.705 9.131 14.747 1.00 93.25 190 ASN A C 1
ATOM 1567 O O . ASN A 1 190 ? -2.180 8.242 14.041 1.00 93.25 190 ASN A O 1
ATOM 1571 N N . TYR A 1 191 ? -1.410 10.338 14.268 1.00 92.81 191 TYR A N 1
ATOM 1572 C CA . TYR A 1 191 ? -1.479 10.682 12.848 1.00 92.81 191 TYR A CA 1
ATOM 1573 C C . TYR A 1 191 ? -0.092 11.108 12.394 1.00 92.81 191 TYR A C 1
ATOM 1575 O O . TYR A 1 191 ? 0.398 12.167 12.792 1.00 92.81 191 TYR A O 1
ATOM 1583 N N . LEU A 1 192 ? 0.548 10.271 11.589 1.00 92.50 192 LEU A N 1
ATOM 1584 C CA . LEU A 1 192 ? 1.922 10.472 11.160 1.00 92.50 192 LEU A CA 1
ATOM 1585 C C . LEU A 1 192 ? 1.931 11.276 9.856 1.00 92.50 192 LEU A C 1
ATOM 1587 O O . LEU A 1 192 ? 1.248 10.936 8.889 1.00 92.50 192 LEU A O 1
ATOM 1591 N N . ALA A 1 193 ? 2.701 12.366 9.847 1.00 88.06 193 ALA A N 1
ATOM 1592 C CA . ALA A 1 193 ? 2.935 13.181 8.651 1.00 88.06 193 ALA A CA 1
ATOM 1593 C C . ALA A 1 193 ? 4.063 12.623 7.768 1.00 88.06 193 ALA A C 1
ATOM 1595 O O . ALA A 1 193 ? 4.169 12.983 6.599 1.00 88.06 193 ALA A O 1
ATOM 1596 N N . ILE A 1 194 ? 4.909 11.768 8.344 1.00 89.25 194 ILE A N 1
ATOM 1597 C CA . ILE A 1 194 ? 6.018 11.086 7.682 1.00 89.25 194 ILE A CA 1
ATOM 1598 C C . ILE A 1 194 ? 5.916 9.590 7.964 1.00 89.25 194 ILE A C 1
ATOM 1600 O O . ILE A 1 194 ? 5.353 9.187 8.984 1.00 89.25 194 ILE A O 1
ATOM 1604 N N . ASN A 1 195 ? 6.464 8.778 7.064 1.00 91.19 195 ASN A N 1
ATOM 1605 C CA . ASN A 1 195 ? 6.537 7.335 7.268 1.00 91.19 195 ASN A CA 1
ATOM 1606 C C . ASN A 1 195 ? 7.416 7.021 8.494 1.00 91.19 195 ASN A C 1
ATOM 1608 O O . ASN A 1 195 ? 8.390 7.746 8.731 1.00 91.19 195 ASN A O 1
ATOM 1612 N N . PRO A 1 196 ? 7.116 5.949 9.246 1.00 93.12 196 PRO A N 1
ATOM 1613 C CA . PRO A 1 196 ? 8.043 5.392 10.224 1.00 93.12 196 PRO A CA 1
ATOM 1614 C C . PRO A 1 196 ? 9.441 5.172 9.628 1.00 93.12 196 PRO A C 1
ATOM 1616 O O . PRO A 1 196 ? 9.583 4.796 8.465 1.00 93.12 196 PRO A O 1
ATOM 1619 N N . SER A 1 197 ? 10.484 5.433 10.416 1.00 91.06 197 SER A N 1
ATOM 1620 C CA . SER A 1 197 ? 11.886 5.415 9.960 1.00 91.06 197 SER A CA 1
ATOM 1621 C C . SER A 1 197 ? 12.365 4.049 9.465 1.00 91.06 197 SER A C 1
ATOM 1623 O O . SER A 1 197 ? 13.268 3.957 8.639 1.00 91.06 197 SER A O 1
ATOM 1625 N N . GLU A 1 198 ? 11.753 2.992 9.978 1.00 93.56 198 GLU A N 1
ATOM 1626 C CA . GLU A 1 198 ? 12.010 1.595 9.668 1.00 93.56 198 GLU A CA 1
ATOM 1627 C C . GLU A 1 198 ? 11.335 1.146 8.364 1.00 93.56 198 GLU A C 1
ATOM 1629 O O . GLU A 1 198 ? 11.667 0.090 7.826 1.00 93.56 198 GLU A O 1
ATOM 1634 N N . TRP A 1 199 ? 10.414 1.947 7.817 1.00 94.88 199 TRP A N 1
ATOM 1635 C CA . TRP A 1 199 ? 9.755 1.674 6.542 1.00 94.88 199 TRP A CA 1
ATOM 1636 C C . TRP A 1 199 ? 10.638 2.122 5.382 1.00 94.88 199 TRP A C 1
ATOM 1638 O O . TRP A 1 199 ? 10.416 3.159 4.753 1.00 94.88 199 TRP A O 1
ATOM 1648 N N . ILE A 1 200 ? 11.651 1.308 5.104 1.00 95.19 200 ILE A N 1
ATOM 1649 C CA . ILE A 1 200 ? 12.611 1.524 4.027 1.00 95.19 200 ILE A CA 1
ATOM 1650 C C . ILE A 1 200 ? 12.238 0.603 2.858 1.00 95.19 200 ILE A C 1
ATOM 1652 O O . ILE A 1 200 ? 12.349 -0.616 3.005 1.00 95.19 200 ILE A O 1
ATOM 1656 N N . PRO A 1 201 ? 11.805 1.152 1.704 1.00 93.69 201 PRO A N 1
ATOM 1657 C CA . PRO A 1 201 ? 11.546 0.352 0.515 1.00 93.69 201 PRO A CA 1
ATOM 1658 C C . PRO A 1 201 ? 12.763 -0.476 0.108 1.00 93.69 201 PRO A C 1
ATOM 1660 O O . PRO A 1 201 ? 13.907 -0.046 0.241 1.00 93.69 201 PRO A O 1
ATOM 1663 N N . ASP A 1 202 ? 12.503 -1.660 -0.425 1.00 91.12 202 ASP A N 1
ATOM 1664 C CA . ASP A 1 202 ? 13.515 -2.669 -0.740 1.00 91.12 202 ASP A CA 1
ATOM 1665 C C . ASP A 1 202 ? 14.080 -2.580 -2.173 1.00 91.12 202 ASP A C 1
ATOM 1667 O O . ASP A 1 202 ? 14.824 -3.472 -2.583 1.00 91.12 202 ASP A O 1
ATOM 1671 N N . LEU A 1 203 ? 13.758 -1.504 -2.906 1.00 91.31 203 LEU A N 1
ATOM 1672 C CA . LEU A 1 203 ? 14.315 -1.106 -4.210 1.00 91.31 203 LEU A CA 1
ATOM 1673 C C . LEU A 1 203 ? 14.520 0.410 -4.273 1.00 91.31 203 LEU A C 1
ATOM 1675 O O . LEU A 1 203 ? 13.705 1.154 -3.684 1.00 91.31 203 LEU A O 1
#

Sequence (203 aa):
MAYGIGPPSYLERAKRRLEEKTEESLFYAALELRSYLESRQDQYLDAQRAYAKSFPSAWETSKQWKSLRKIFKDDKIQHLAFKFEDGWAFDAYHVPVTETFRKSAEKLSDLLHAQSIYRAPGNTWWEEAREKVVAVYRSAWICQQGNLLCPALIDKDMIKGRLALELPAGEPEDYKRHFAKDQTMLLNVNYLAINPSEWIPDL

Radius of gyration: 19.8 Å; chains: 1; bounding box: 50×35×62 Å